Protein AF-A0A368FRZ7-F1 (afdb_monomer_lite)

Foldseek 3Di:
DDDDPPVVVVVVVVVVVVVVVVVVPPDPPPDDDDDDDDDDDDDDDDDPPPDDDDPDPDDPPDPDDLPPQQPDFPCPDPPNDPCPVNNVVLVVLLVVLVVVLVVCLAPQVDDQAPDDDPVRVCVQAPPDDDPDTGTSSVVSVNSSSCSRRDGSQQYPPDDPDPDGHDDPVVVVVVVVCVVLVDDPPDPVSDPDD

Organism: Ancylostoma caninum (NCBI:txid29170)

InterPro domains:
  IPR002129 Pyridoxal phosphate-dependent decarboxylase, major domain [PF00282] (118-184)
  IPR015424 Pyridoxal phosphate-dependent transferase [SSF53383] (83-192)

Secondary structure (DSSP, 8-state):
----TTTGGGTHHHHHHHHHHHHH--------------------PPPGGG-PPPS----------TTSGGG-BGGGSTTTS--HHHHHHHHHHHHHHHHHHHHHHT-TTS-S-----HHHHHHH------SSPPBHHHHHHHHHHHHHHS--TTSTT--SSSS-S--HHHHHHHHHHHHH---TT-TTS-TT-

Structure (mmCIF, N/CA/C/O backbone):
data_AF-A0A368FRZ7-F1
#
_entry.id   AF-A0A368FRZ7-F1
#
loop_
_atom_site.group_PDB
_atom_site.id
_atom_site.type_symbol
_atom_site.label_atom_id
_atom_site.label_alt_id
_atom_site.label_comp_id
_atom_site.label_asym_id
_atom_site.label_entity_id
_atom_site.label_seq_id
_atom_site.pdbx_PDB_ins_code
_atom_site.Cartn_x
_atom_site.Cartn_y
_atom_site.Cartn_z
_atom_site.occupancy
_atom_site.B_iso_or_equiv
_atom_site.auth_seq_id
_atom_site.auth_comp_id
_atom_site.auth_asym_id
_atom_site.auth_atom_id
_atom_site.pdbx_PDB_model_num
ATOM 1 N N . MET A 1 1 ? -16.642 4.003 -53.444 1.00 34.03 1 MET A N 1
ATOM 2 C CA . MET A 1 1 ? -17.260 3.958 -52.101 1.00 34.03 1 MET A CA 1
ATOM 3 C C . MET A 1 1 ? -16.417 4.842 -51.196 1.00 34.03 1 MET A C 1
ATOM 5 O O . MET A 1 1 ? -15.204 4.668 -51.229 1.00 34.03 1 MET A O 1
ATOM 9 N N . PRO A 1 2 ? -17.001 5.860 -50.548 1.00 40.69 2 PRO A N 1
ATOM 10 C CA . PRO A 1 2 ? -16.240 6.964 -49.973 1.00 40.69 2 PRO A CA 1
ATOM 11 C C . PRO A 1 2 ? -15.703 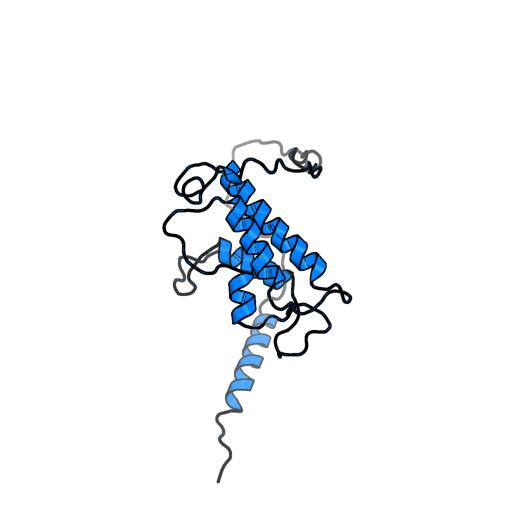6.635 -48.574 1.00 40.69 2 PRO A C 1
ATOM 13 O O . PRO A 1 2 ? -16.324 5.881 -47.825 1.00 40.69 2 PRO A O 1
ATOM 16 N N . LEU A 1 3 ? -14.542 7.216 -48.247 1.00 38.00 3 LEU A N 1
ATOM 17 C CA . LEU A 1 3 ? -14.000 7.280 -46.891 1.00 38.00 3 LEU A CA 1
ATOM 18 C C . LEU A 1 3 ? -14.989 8.016 -45.979 1.00 38.00 3 LEU A C 1
ATOM 20 O O . LEU A 1 3 ? -15.558 9.039 -46.354 1.00 38.00 3 LEU A O 1
ATOM 24 N N . ASN A 1 4 ? -15.162 7.488 -44.773 1.00 35.59 4 ASN A N 1
ATOM 25 C CA . ASN A 1 4 ? -16.045 8.032 -43.756 1.00 35.59 4 ASN A CA 1
ATOM 26 C C . ASN A 1 4 ? -15.478 9.372 -43.242 1.00 35.59 4 ASN A C 1
ATOM 28 O O . ASN A 1 4 ? -14.439 9.399 -42.586 1.00 35.59 4 ASN A O 1
ATOM 32 N N . GLN A 1 5 ? -16.158 10.480 -43.540 1.00 44.12 5 GLN A N 1
ATOM 33 C CA . GLN A 1 5 ? -15.766 11.857 -43.189 1.00 44.12 5 GLN A CA 1
ATOM 34 C C . GLN A 1 5 ? -15.898 12.189 -41.686 1.00 44.12 5 GLN A C 1
ATOM 36 O O . GLN A 1 5 ? -15.678 13.323 -41.282 1.00 44.12 5 GLN A O 1
ATOM 41 N N . ALA A 1 6 ? -16.237 11.217 -40.838 1.00 40.22 6 ALA A N 1
ATOM 42 C CA . ALA A 1 6 ? -16.535 11.445 -39.423 1.00 40.22 6 ALA A CA 1
ATOM 43 C C . ALA A 1 6 ? -15.312 11.403 -38.485 1.00 40.22 6 ALA A C 1
ATOM 45 O O . ALA A 1 6 ? -15.452 11.746 -37.319 1.00 40.22 6 ALA A O 1
ATOM 46 N N . ILE A 1 7 ? -14.126 10.997 -38.960 1.00 39.97 7 ILE A N 1
ATOM 47 C CA . ILE A 1 7 ? -12.934 10.872 -38.094 1.00 39.97 7 ILE A CA 1
ATOM 48 C C . ILE A 1 7 ? -11.991 12.082 -38.213 1.00 39.97 7 ILE A C 1
ATOM 50 O O . ILE A 1 7 ? -11.235 12.344 -37.286 1.00 39.97 7 ILE A O 1
ATOM 54 N N . SER A 1 8 ? -12.069 12.889 -39.282 1.00 35.22 8 SER A N 1
ATOM 55 C CA . SER A 1 8 ? -11.236 14.105 -39.373 1.00 35.22 8 SER A CA 1
ATOM 56 C C . SER A 1 8 ? -11.810 15.285 -38.578 1.00 35.22 8 SER A C 1
ATOM 58 O O . SER A 1 8 ? -11.048 16.108 -38.096 1.00 35.22 8 SER A O 1
ATOM 60 N N . HIS A 1 9 ? -13.127 15.342 -38.356 1.00 33.59 9 HIS A N 1
ATOM 61 C CA . HIS A 1 9 ? -13.763 16.466 -37.653 1.00 33.59 9 HIS A CA 1
ATOM 62 C C . HIS A 1 9 ? -13.641 16.429 -36.124 1.00 33.59 9 HIS A C 1
ATOM 64 O O . HIS A 1 9 ? -14.134 17.336 -35.461 1.00 33.59 9 HIS A O 1
ATOM 70 N N . GLN A 1 10 ? -13.010 15.402 -35.551 1.00 35.50 10 GLN A N 1
ATOM 71 C CA . GLN A 1 10 ? -12.872 15.278 -34.096 1.00 35.50 10 GLN A CA 1
ATOM 72 C C . GLN A 1 10 ? -11.452 15.569 -33.591 1.00 35.50 10 GLN A C 1
ATOM 74 O O . GLN A 1 10 ? -11.274 15.766 -32.393 1.00 35.50 10 GLN A O 1
ATOM 79 N N . CYS A 1 11 ? -10.470 15.668 -34.494 1.00 32.97 11 CYS A N 1
ATOM 80 C CA . CYS A 1 11 ? -9.136 16.175 -34.166 1.00 32.97 11 CYS A CA 1
ATOM 81 C C . CYS A 1 11 ? -9.086 17.710 -34.200 1.00 32.97 11 CYS A C 1
ATOM 83 O O . CYS A 1 11 ? -8.464 18.302 -33.327 1.00 32.97 11 CYS A O 1
ATOM 85 N N . ASP A 1 12 ? -9.827 18.358 -35.104 1.00 34.44 12 ASP A N 1
ATOM 86 C CA . ASP A 1 12 ? -9.766 19.821 -35.257 1.00 34.44 12 ASP A CA 1
ATOM 87 C C . ASP A 1 12 ? -10.430 20.597 -34.096 1.00 34.44 12 ASP A C 1
ATOM 89 O O . ASP A 1 12 ? -10.113 21.759 -33.865 1.00 34.44 12 ASP A O 1
ATOM 93 N N . VAL A 1 13 ? -11.318 19.968 -33.312 1.00 38.78 13 VAL A N 1
ATOM 94 C CA . VAL A 1 13 ? -12.016 20.643 -32.192 1.00 38.78 13 VAL A CA 1
ATOM 95 C C . VAL A 1 13 ? -11.171 20.687 -30.912 1.00 38.78 13 VAL A C 1
ATOM 97 O O . VAL A 1 13 ? -11.430 21.509 -30.035 1.00 38.78 13 VAL A O 1
ATOM 100 N N . LEU A 1 14 ? -10.156 19.827 -30.784 1.00 36.00 14 LEU A N 1
ATOM 101 C CA . LEU A 1 14 ? -9.285 19.824 -29.603 1.00 36.00 14 LEU A CA 1
ATOM 102 C C . LEU A 1 14 ? -8.114 20.808 -29.726 1.00 36.00 14 LEU A C 1
ATOM 104 O O . LEU A 1 14 ? -7.668 21.305 -28.697 1.00 36.00 14 LEU A O 1
ATOM 108 N N . ASP A 1 15 ? -7.700 21.169 -30.943 1.00 36.75 15 ASP A N 1
ATOM 109 C CA . ASP A 1 15 ? -6.655 22.183 -31.151 1.00 36.75 15 ASP A CA 1
ATOM 110 C C . ASP A 1 15 ? -7.215 23.625 -31.108 1.00 36.75 15 ASP A C 1
ATOM 112 O O . ASP A 1 15 ? -6.556 24.530 -30.595 1.00 36.75 15 ASP A O 1
ATOM 116 N N . GLU A 1 16 ? -8.463 23.869 -31.542 1.00 38.75 16 GLU A N 1
ATOM 117 C CA . GLU A 1 16 ? -9.078 25.215 -31.486 1.00 38.75 16 GLU A CA 1
ATOM 118 C C . GLU A 1 16 ? -9.505 25.659 -30.071 1.00 38.75 16 GLU A C 1
ATOM 120 O O . GLU A 1 16 ? -9.662 26.858 -29.804 1.00 38.75 16 GLU A O 1
ATOM 125 N N . LEU A 1 17 ? -9.690 24.714 -29.144 1.00 39.25 17 LEU A N 1
ATOM 126 C CA . LEU A 1 17 ? -10.044 25.022 -27.755 1.00 39.25 17 LEU A CA 1
ATOM 127 C C . LEU A 1 17 ? -8.826 25.351 -26.880 1.00 39.25 17 LEU A C 1
ATOM 129 O O . LEU A 1 17 ? -9.004 26.007 -25.853 1.00 39.25 17 LEU A O 1
ATOM 133 N N . ASP A 1 18 ? -7.610 24.974 -27.288 1.00 42.12 18 ASP A N 1
ATOM 134 C CA . ASP A 1 18 ? -6.390 25.233 -26.507 1.00 42.12 18 ASP A CA 1
ATOM 135 C C . ASP A 1 18 ? -5.725 26.577 -26.883 1.00 42.12 18 ASP A C 1
ATOM 137 O O . ASP A 1 18 ? -5.229 27.300 -26.016 1.00 42.12 18 ASP A O 1
ATOM 141 N N . GLU A 1 19 ? -5.828 27.027 -28.143 1.00 37.88 19 GLU A N 1
ATOM 142 C CA . GLU A 1 19 ? -5.315 28.354 -28.540 1.00 37.88 19 GLU A CA 1
ATOM 143 C C . GLU A 1 19 ? -6.109 29.527 -27.929 1.00 37.88 19 GLU A C 1
ATOM 145 O O . GLU A 1 19 ? -5.535 30.567 -27.587 1.00 37.88 19 GLU A O 1
ATOM 150 N N . ASN A 1 20 ? -7.420 29.369 -27.719 1.00 36.03 20 ASN A N 1
ATOM 151 C CA . ASN A 1 20 ? -8.263 30.429 -27.150 1.00 36.03 20 ASN A CA 1
ATOM 152 C C . ASN A 1 20 ? -8.098 30.592 -25.625 1.00 36.03 20 ASN A C 1
ATOM 154 O O . ASN A 1 20 ? -8.319 31.685 -25.100 1.00 36.03 20 ASN A O 1
ATOM 158 N N . LEU A 1 21 ? -7.664 29.543 -24.914 1.00 39.81 21 LEU A N 1
ATOM 159 C CA . LEU A 1 21 ? -7.364 29.595 -23.474 1.00 39.81 21 LEU A CA 1
ATOM 160 C C . LEU A 1 21 ? -5.977 30.187 -23.182 1.00 39.81 21 LEU A C 1
ATOM 162 O O . LEU A 1 21 ? -5.775 30.803 -22.130 1.00 39.81 21 LEU A O 1
ATOM 166 N N . TRP A 1 22 ? -5.040 30.070 -24.127 1.00 36.72 22 TRP A N 1
ATOM 167 C CA . TRP A 1 22 ? -3.725 30.705 -24.036 1.00 36.72 22 TRP A CA 1
ATOM 168 C C . TRP A 1 22 ? -3.747 32.200 -24.378 1.00 36.72 22 TRP A C 1
ATOM 170 O O . TRP A 1 22 ? -3.010 32.971 -23.761 1.00 36.72 22 TRP A O 1
ATOM 180 N N . GLN A 1 23 ? -4.617 32.650 -25.293 1.00 35.88 23 GLN A N 1
ATOM 181 C CA . GLN A 1 23 ? -4.735 34.080 -25.619 1.00 35.88 23 GLN A CA 1
ATOM 182 C C . GLN A 1 23 ? -5.535 34.891 -24.580 1.00 35.88 23 GLN A C 1
ATOM 184 O O . GLN A 1 23 ? -5.337 36.104 -24.483 1.00 35.88 23 GLN A O 1
ATOM 189 N N . SER A 1 24 ? -6.392 34.262 -23.759 1.00 37.44 24 SER A N 1
ATOM 190 C CA . SER A 1 24 ? -7.199 34.974 -22.749 1.00 37.44 24 SER A CA 1
ATOM 191 C C . SER A 1 24 ? -6.510 35.172 -21.394 1.00 37.44 24 SER A C 1
ATOM 193 O O . SER A 1 24 ? -6.966 35.998 -20.608 1.00 37.44 24 SER A O 1
ATOM 195 N N . ASN A 1 25 ? -5.416 34.459 -21.109 1.00 39.44 25 ASN A N 1
ATOM 196 C CA . ASN A 1 25 ? -4.675 34.560 -19.842 1.00 39.44 25 ASN A CA 1
ATOM 197 C C . ASN A 1 25 ? -3.357 35.329 -19.995 1.00 39.44 25 ASN A C 1
ATOM 199 O O . ASN A 1 25 ? -2.319 34.994 -19.419 1.00 39.44 25 ASN A O 1
ATOM 203 N N . GLY A 1 26 ? -3.421 36.419 -20.757 1.00 34.75 26 GLY A N 1
ATOM 204 C CA . GLY A 1 26 ? -2.419 37.465 -20.7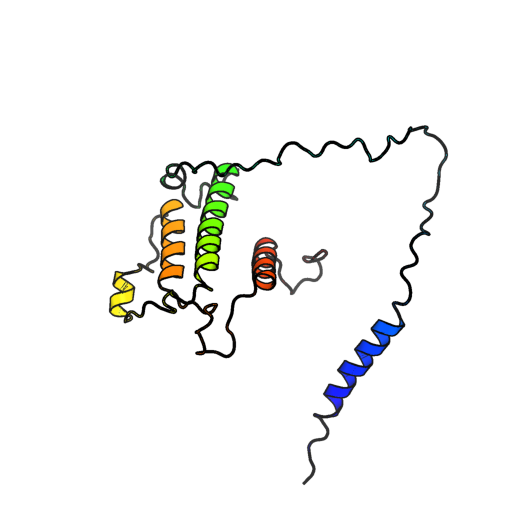00 1.00 34.75 26 GLY A CA 1
ATOM 205 C C . GLY A 1 26 ? -2.425 38.143 -19.328 1.00 34.75 26 GLY A C 1
ATOM 206 O O . GLY A 1 26 ? -3.434 38.703 -18.913 1.00 34.75 26 GLY A O 1
ATOM 207 N N . ARG A 1 27 ? -1.238 38.181 -18.710 1.00 32.19 27 ARG A N 1
ATOM 208 C CA . ARG A 1 27 ? -0.809 39.160 -17.697 1.00 32.19 27 ARG A CA 1
ATOM 209 C C . ARG A 1 27 ? -1.302 38.919 -16.263 1.00 32.19 27 ARG A C 1
ATOM 211 O O . ARG A 1 27 ? -2.349 39.389 -15.833 1.00 32.19 27 ARG A O 1
ATOM 218 N N . TRP A 1 28 ? -0.434 38.294 -15.469 1.00 32.88 28 TRP A N 1
ATOM 219 C CA . TRP A 1 28 ? -0.475 38.368 -14.008 1.00 32.88 28 TRP A CA 1
ATOM 220 C C . TRP A 1 28 ? -0.135 39.797 -13.547 1.00 32.88 28 TRP A C 1
ATOM 222 O O . TRP A 1 28 ? 1.004 40.088 -13.183 1.00 32.88 28 TRP A O 1
ATOM 232 N N . ASP A 1 29 ? -1.113 40.704 -13.580 1.00 31.81 29 ASP A N 1
ATOM 233 C CA . ASP A 1 29 ? -1.025 41.980 -12.868 1.00 31.81 29 ASP A CA 1
ATOM 234 C C . ASP A 1 29 ? -1.198 41.703 -11.365 1.00 31.81 29 ASP A C 1
ATOM 236 O O . ASP A 1 29 ? -2.296 41.565 -10.822 1.00 31.81 29 ASP A O 1
ATOM 240 N N . LEU A 1 30 ? -0.062 41.589 -10.679 1.00 40.12 30 LEU A N 1
ATOM 241 C CA . LEU A 1 30 ? 0.011 41.732 -9.232 1.00 40.12 30 LEU A CA 1
ATOM 242 C C . LEU A 1 30 ? -0.402 43.164 -8.859 1.00 40.12 30 LEU A C 1
ATOM 244 O O . LEU A 1 30 ? 0.132 44.124 -9.410 1.00 40.12 30 LEU A O 1
ATOM 248 N N . CYS A 1 31 ? -1.271 43.266 -7.849 1.00 33.91 31 CYS A N 1
ATOM 249 C CA . CYS A 1 31 ? -1.767 44.474 -7.169 1.00 33.91 31 CYS A CA 1
ATOM 250 C C . CYS A 1 31 ? -3.046 45.108 -7.740 1.00 33.91 31 CYS A C 1
ATOM 252 O O . CYS A 1 31 ? -3.009 45.890 -8.684 1.00 33.91 31 CYS A O 1
ATOM 254 N N . GLY A 1 32 ? -4.168 44.917 -7.031 1.00 36.50 32 GLY A N 1
ATOM 255 C CA . GLY A 1 32 ? -5.333 45.789 -7.207 1.00 36.50 32 GLY A CA 1
ATOM 256 C C . GLY A 1 32 ? -6.657 45.324 -6.602 1.00 36.50 32 GLY A C 1
ATOM 257 O O . GLY A 1 32 ? -7.666 45.382 -7.287 1.00 36.50 32 GLY A O 1
ATOM 258 N N . GLY A 1 33 ? -6.698 44.886 -5.338 1.00 29.34 33 GLY A N 1
ATOM 259 C CA . GLY A 1 33 ? -7.949 44.507 -4.661 1.00 29.34 33 GLY A CA 1
ATOM 260 C C . GLY A 1 33 ? -8.192 45.309 -3.385 1.00 29.34 33 GLY A C 1
ATOM 261 O O . GLY A 1 33 ? -7.808 44.888 -2.300 1.00 29.34 33 GLY A O 1
ATOM 262 N N . ARG A 1 34 ? -8.803 46.487 -3.525 1.00 30.38 34 ARG A N 1
ATOM 263 C CA . A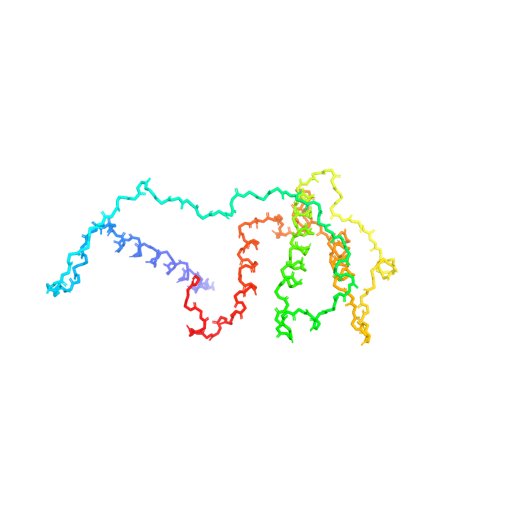RG A 1 34 ? -9.241 47.385 -2.446 1.00 30.38 34 ARG A CA 1
ATOM 264 C C . ARG A 1 34 ? -10.487 46.805 -1.758 1.00 30.38 34 ARG A C 1
ATOM 266 O O . ARG A 1 34 ? -11.543 46.757 -2.377 1.00 30.38 34 ARG A O 1
ATOM 273 N N . LEU A 1 35 ? -10.377 46.414 -0.487 1.00 34.22 35 LEU A N 1
ATOM 274 C CA . LEU A 1 35 ? -11.524 46.171 0.404 1.00 34.22 35 LEU A CA 1
ATOM 275 C C . LEU A 1 35 ? -11.892 47.471 1.156 1.00 34.22 35 LEU A C 1
ATOM 277 O O . LEU A 1 35 ? -11.003 48.296 1.391 1.00 34.22 35 LEU A O 1
ATOM 281 N N . PRO A 1 36 ? -13.177 47.700 1.496 1.00 32.94 36 PRO A N 1
ATOM 282 C CA . PRO A 1 36 ? -13.645 48.963 2.064 1.00 32.94 36 PRO A CA 1
ATOM 283 C C . PRO A 1 36 ? -13.103 49.168 3.485 1.00 32.94 36 PRO A C 1
ATOM 285 O O . PRO A 1 36 ? -13.188 48.285 4.335 1.00 32.94 36 PRO A O 1
ATOM 288 N N . TYR A 1 37 ? -12.526 50.345 3.719 1.00 29.38 37 TYR A N 1
ATOM 289 C CA . TYR A 1 37 ? -11.873 50.737 4.963 1.00 29.38 37 TYR A CA 1
ATOM 290 C C . TYR A 1 37 ? -12.861 51.528 5.830 1.00 29.38 37 TYR A C 1
ATOM 292 O O . TYR A 1 37 ? -13.247 52.635 5.459 1.00 29.38 37 TYR A O 1
ATOM 300 N N . ASN A 1 38 ? -13.265 50.956 6.967 1.00 32.06 38 ASN A N 1
ATOM 301 C CA . ASN A 1 38 ? -13.790 51.717 8.099 1.00 32.06 38 ASN A CA 1
ATOM 302 C C . ASN A 1 38 ? -12.613 52.027 9.030 1.00 32.06 38 ASN A C 1
ATOM 304 O O . ASN A 1 38 ? -11.913 51.125 9.488 1.00 32.06 38 ASN A O 1
ATOM 308 N N . ASP A 1 39 ? -12.407 53.317 9.271 1.00 36.81 39 ASP A N 1
ATOM 309 C CA . ASP A 1 39 ? -11.402 53.888 10.162 1.00 36.81 39 ASP A CA 1
ATOM 310 C C . ASP A 1 39 ? -11.690 53.521 11.625 1.00 36.81 39 ASP A C 1
ATOM 312 O O . ASP A 1 39 ? -12.738 53.892 12.155 1.00 36.81 39 ASP A O 1
ATOM 316 N N . SER A 1 40 ? -10.767 52.806 12.278 1.00 35.28 40 SER A N 1
ATOM 317 C CA . SER A 1 40 ? -10.304 53.023 13.667 1.00 35.28 40 SER A CA 1
ATOM 318 C C . SER A 1 40 ? -9.574 51.781 14.201 1.00 35.28 40 SER A C 1
ATOM 320 O O . SER A 1 40 ? -10.181 50.752 14.470 1.00 35.28 40 SER A O 1
ATOM 322 N N . GLY A 1 41 ? -8.255 51.877 14.394 1.00 29.08 41 GLY A N 1
ATOM 323 C CA . GLY A 1 41 ? -7.493 50.839 15.098 1.00 29.08 41 GLY A CA 1
ATOM 324 C C . GLY A 1 41 ? -6.014 50.800 14.728 1.00 29.08 41 GLY A C 1
ATOM 325 O O . GLY A 1 41 ? -5.627 50.258 13.700 1.00 29.08 41 GLY A O 1
ATOM 326 N N . CYS A 1 42 ? -5.175 51.386 15.575 1.00 33.41 42 CYS A N 1
ATOM 327 C CA . CYS A 1 42 ? -3.721 51.315 15.491 1.00 33.41 42 CYS A CA 1
ATOM 328 C C . CYS A 1 42 ? -3.240 49.898 15.857 1.00 33.41 42 CYS A C 1
ATOM 330 O O . CYS A 1 42 ? -3.340 49.519 17.018 1.00 33.41 42 CYS A O 1
ATOM 332 N N . GLU A 1 43 ? -2.666 49.146 14.912 1.00 34.84 43 GLU A N 1
ATOM 333 C CA . GLU A 1 43 ? -1.856 47.958 15.219 1.00 34.84 43 GLU A CA 1
ATOM 334 C C . GLU A 1 43 ? -0.535 47.990 14.442 1.00 34.84 43 GLU A C 1
ATOM 336 O O . GLU A 1 43 ? -0.468 47.932 13.211 1.00 34.84 43 GLU A O 1
ATOM 341 N N . GLN A 1 44 ? 0.548 48.128 15.202 1.00 36.03 44 GLN A N 1
ATOM 342 C CA . GLN A 1 44 ? 1.922 48.165 14.723 1.00 36.03 44 GLN A CA 1
ATOM 343 C C . GLN A 1 44 ? 2.309 46.791 14.154 1.00 36.03 44 GLN A C 1
ATOM 345 O O . GLN A 1 44 ? 2.437 45.808 14.883 1.00 36.03 44 GLN A O 1
ATOM 350 N N . LYS A 1 45 ? 2.524 46.711 12.837 1.00 38.50 45 LYS A N 1
ATOM 351 C CA . LYS A 1 45 ? 2.970 45.484 12.160 1.00 38.50 45 LYS A CA 1
ATOM 352 C C . LYS A 1 45 ? 4.448 45.221 12.466 1.00 38.50 45 LYS A C 1
ATOM 354 O O . LYS A 1 45 ? 5.317 46.006 12.095 1.00 38.50 45 LYS A O 1
ATOM 359 N N . THR A 1 46 ? 4.744 44.106 13.127 1.00 39.12 46 THR A N 1
ATOM 360 C CA . THR A 1 46 ? 6.117 43.636 13.368 1.00 39.12 46 THR A CA 1
ATOM 361 C C . THR A 1 46 ? 6.738 43.069 12.074 1.00 39.12 46 THR A C 1
ATOM 363 O O . THR A 1 46 ? 6.030 42.407 11.312 1.00 39.12 46 THR A O 1
ATOM 366 N N . PRO A 1 47 ? 8.043 43.275 11.791 1.00 37.00 47 PRO A N 1
ATOM 367 C CA . PRO A 1 47 ? 8.666 42.808 10.547 1.00 37.00 47 PRO A CA 1
ATOM 368 C C . PRO A 1 47 ? 8.756 41.275 10.440 1.00 37.00 47 PRO A C 1
ATOM 370 O O . PRO A 1 47 ? 9.069 40.585 11.412 1.00 37.00 47 PRO A O 1
ATOM 373 N N . LEU A 1 48 ? 8.572 40.750 9.221 1.00 50.28 48 LEU A N 1
ATOM 374 C CA . LEU A 1 48 ? 8.618 39.322 8.847 1.00 50.28 48 LEU A CA 1
ATOM 375 C C . LEU A 1 48 ? 9.957 38.604 9.124 1.00 50.28 48 LEU A C 1
ATOM 377 O O . LEU A 1 48 ? 10.026 37.386 9.002 1.00 50.28 48 LEU A O 1
ATOM 381 N N . SER A 1 49 ? 11.005 39.313 9.549 1.00 43.47 49 SER A N 1
ATOM 382 C CA . SER A 1 49 ? 12.330 38.745 9.836 1.00 43.47 49 SER A CA 1
ATOM 383 C C . SER A 1 49 ? 12.466 38.083 11.216 1.00 43.47 49 SER A C 1
ATOM 385 O O . SER A 1 49 ? 13.531 37.560 11.536 1.00 43.47 49 SER A O 1
ATOM 387 N N . ARG A 1 50 ? 11.418 38.099 12.057 1.00 46.22 50 ARG A N 1
ATOM 388 C CA . ARG A 1 50 ? 11.455 37.570 13.440 1.00 46.22 50 ARG A CA 1
ATOM 389 C C . ARG A 1 50 ? 10.481 36.425 13.739 1.00 46.22 50 ARG A C 1
ATOM 391 O O . ARG A 1 50 ? 10.273 36.104 14.909 1.00 46.22 50 ARG A O 1
ATOM 398 N N . ARG A 1 51 ? 9.897 35.769 12.733 1.00 40.84 51 ARG A N 1
ATOM 399 C CA . ARG A 1 51 ? 9.132 34.535 12.982 1.00 40.84 51 ARG A CA 1
ATOM 400 C C . ARG A 1 51 ? 10.110 33.371 13.154 1.00 40.84 51 ARG A C 1
ATOM 402 O O . ARG A 1 51 ? 10.722 32.937 12.185 1.00 40.84 51 ARG A O 1
ATOM 409 N N . ARG A 1 52 ? 10.285 32.881 14.388 1.00 42.53 52 ARG A N 1
ATOM 410 C CA . ARG A 1 52 ? 10.947 31.585 14.605 1.00 42.53 52 ARG A CA 1
ATOM 411 C C . ARG A 1 52 ? 10.069 30.492 13.986 1.00 42.53 52 ARG A C 1
ATOM 413 O O . ARG A 1 52 ? 8.855 30.541 14.197 1.00 42.53 52 ARG A O 1
ATOM 420 N N . PRO A 1 53 ? 10.639 29.524 13.253 1.00 45.94 53 PRO A N 1
ATOM 421 C CA . PRO A 1 53 ? 9.884 28.349 12.849 1.00 45.94 53 PRO A CA 1
ATOM 422 C C . PRO A 1 53 ? 9.435 27.557 14.095 1.00 45.94 53 PRO A C 1
ATOM 424 O O . PRO A 1 53 ? 10.131 27.585 15.117 1.00 45.94 53 PRO A O 1
ATOM 427 N N . PRO A 1 54 ? 8.271 26.885 14.042 1.00 42.94 54 PRO A N 1
ATOM 428 C CA . PRO A 1 54 ? 7.792 26.041 15.132 1.00 42.94 54 PRO A CA 1
ATOM 429 C C . PRO A 1 54 ? 8.798 24.910 15.422 1.00 42.94 54 PRO A C 1
ATOM 431 O O . PRO A 1 54 ? 9.427 24.397 14.493 1.00 42.94 54 PRO A O 1
ATOM 434 N N . PRO A 1 55 ? 8.976 24.511 16.694 1.00 44.22 55 PRO A N 1
ATOM 435 C CA . PRO A 1 55 ? 9.949 23.498 17.073 1.00 44.22 55 PRO A CA 1
ATOM 436 C C . PRO A 1 55 ? 9.408 22.103 16.737 1.00 44.22 55 PRO A C 1
ATOM 438 O O . PRO A 1 55 ? 8.877 21.414 17.597 1.00 44.22 55 PRO A O 1
ATOM 441 N N . TYR A 1 56 ? 9.515 21.689 15.476 1.00 46.47 56 TYR A N 1
ATOM 442 C CA . TYR A 1 56 ? 9.382 20.277 15.095 1.00 46.47 56 TYR A CA 1
ATOM 443 C C . TYR A 1 56 ? 10.299 19.908 13.916 1.00 46.47 56 TYR A C 1
ATOM 445 O O . TYR A 1 56 ? 9.989 19.064 13.091 1.00 46.47 56 TYR A O 1
ATOM 453 N N . ALA A 1 57 ? 11.473 20.528 13.811 1.00 46.84 57 ALA A N 1
ATOM 454 C CA . ALA A 1 57 ? 12.463 20.160 12.800 1.00 46.84 57 ALA A CA 1
ATOM 455 C C . ALA A 1 57 ? 13.669 19.476 13.453 1.00 46.84 57 ALA A C 1
ATOM 457 O O . ALA A 1 57 ? 14.732 20.075 13.571 1.00 46.84 57 ALA A O 1
ATOM 458 N N . SER A 1 58 ? 13.492 18.225 13.886 1.00 39.34 58 SER A N 1
ATOM 459 C CA . SER A 1 58 ? 14.598 17.276 14.092 1.00 39.34 58 SER A CA 1
ATOM 460 C C . SER A 1 58 ? 14.053 15.856 14.269 1.00 39.34 58 SER A C 1
ATOM 462 O O . SER A 1 58 ? 13.906 15.366 15.386 1.00 39.34 58 SER A O 1
ATOM 464 N N . GLY A 1 59 ? 13.730 15.185 13.164 1.00 32.34 59 GLY A N 1
ATOM 465 C CA . GLY A 1 59 ? 13.494 13.744 13.178 1.00 32.34 59 GLY A CA 1
ATOM 466 C C . GLY A 1 59 ? 14.834 13.021 13.139 1.00 32.34 59 GLY A C 1
ATOM 467 O O . GLY A 1 59 ? 15.331 12.698 12.064 1.00 32.34 59 GLY A O 1
ATOM 468 N N . HIS A 1 60 ? 15.438 12.790 14.303 1.00 33.94 60 HIS A N 1
ATOM 469 C CA . HIS A 1 60 ? 16.349 11.662 14.430 1.00 33.94 60 HIS A CA 1
ATOM 470 C C . HIS A 1 60 ? 15.493 10.400 14.283 1.00 33.94 60 HIS A C 1
ATOM 472 O O . HIS A 1 60 ? 14.496 10.251 14.984 1.00 33.94 60 HIS A O 1
ATOM 478 N N . ALA A 1 61 ? 15.837 9.531 13.331 1.00 41.06 61 ALA A N 1
ATOM 479 C CA . ALA A 1 61 ? 15.216 8.221 13.186 1.00 41.06 61 ALA A CA 1
ATOM 480 C C . ALA A 1 61 ? 15.590 7.363 14.405 1.00 41.06 61 ALA A C 1
ATOM 482 O O . ALA A 1 61 ? 16.594 6.649 14.404 1.00 41.06 61 ALA A O 1
ATOM 483 N N . GLU A 1 62 ? 14.828 7.501 15.486 1.00 36.62 62 GLU A N 1
ATOM 484 C CA . GLU A 1 62 ? 14.893 6.591 16.619 1.00 36.62 62 GLU A CA 1
ATOM 485 C C . GLU A 1 62 ? 14.323 5.243 16.173 1.00 36.62 62 GLU A C 1
ATOM 487 O O . GLU A 1 62 ? 13.232 5.166 15.609 1.00 36.62 62 GLU A O 1
ATOM 492 N N . ARG A 1 63 ? 15.100 4.174 16.380 1.00 43.66 63 ARG A N 1
ATOM 493 C CA . ARG A 1 63 ? 14.672 2.797 16.117 1.00 43.66 63 ARG A CA 1
ATOM 494 C C . ARG A 1 63 ? 13.411 2.517 16.936 1.00 43.66 63 ARG A C 1
ATOM 496 O O . ARG A 1 63 ? 13.455 2.508 18.163 1.00 43.66 63 ARG A O 1
ATOM 503 N N . MET A 1 64 ? 12.301 2.357 16.224 1.00 47.03 64 MET A N 1
ATOM 504 C CA . MET A 1 64 ? 10.946 2.273 16.756 1.00 47.03 64 MET A CA 1
ATOM 505 C C . MET A 1 64 ? 10.737 0.961 17.520 1.00 47.03 64 MET A C 1
ATOM 507 O O . MET A 1 64 ? 11.130 -0.103 17.051 1.00 47.03 64 MET A O 1
ATOM 511 N N . ALA A 1 65 ? 10.110 1.032 18.697 1.00 50.75 65 ALA A N 1
ATOM 512 C CA . ALA A 1 65 ? 9.786 -0.143 19.500 1.00 50.75 65 ALA A CA 1
ATOM 513 C C . ALA A 1 65 ? 8.783 -1.042 18.756 1.00 50.75 65 ALA A C 1
ATOM 515 O O . ALA A 1 65 ? 7.644 -0.645 18.491 1.00 50.75 65 ALA A O 1
ATOM 516 N N . GLU A 1 66 ? 9.226 -2.253 18.434 1.00 54.03 66 GLU A N 1
ATOM 517 C CA . GLU A 1 66 ? 8.542 -3.254 17.605 1.00 54.03 66 GLU A CA 1
ATOM 518 C C . GLU A 1 66 ? 7.303 -3.878 18.294 1.00 54.03 66 GLU A C 1
ATOM 520 O O . GLU A 1 66 ? 6.488 -4.521 17.643 1.00 54.03 66 GLU A O 1
ATOM 525 N N . ASP A 1 67 ? 7.106 -3.611 19.593 1.00 60.88 67 ASP A N 1
ATOM 526 C CA . ASP A 1 67 ? 6.216 -4.370 20.491 1.00 60.88 67 ASP A CA 1
ATOM 527 C C . ASP A 1 67 ? 4.796 -3.804 20.728 1.00 60.88 67 ASP A C 1
ATOM 529 O O . ASP A 1 67 ? 4.015 -4.429 21.451 1.00 60.88 67 ASP A O 1
ATOM 533 N N . ASP A 1 68 ? 4.418 -2.645 20.167 1.00 79.06 68 ASP A N 1
ATOM 534 C CA . ASP A 1 68 ? 3.053 -2.108 20.406 1.00 79.06 68 ASP A CA 1
ATOM 535 C C . ASP A 1 68 ? 2.017 -2.542 19.363 1.00 79.06 68 ASP A C 1
ATOM 537 O O . ASP A 1 68 ? 0.832 -2.583 19.679 1.00 79.06 68 ASP A O 1
ATOM 541 N N . LEU A 1 69 ? 2.422 -2.854 18.125 1.00 89.62 69 LEU A N 1
ATOM 542 C CA . LEU A 1 69 ? 1.467 -3.197 17.058 1.00 89.62 69 LEU A CA 1
ATOM 543 C C . LEU A 1 69 ? 0.932 -4.631 17.180 1.00 89.62 69 LEU A C 1
ATOM 545 O O . LEU A 1 69 ? -0.179 -4.890 16.732 1.00 89.62 69 LEU A O 1
ATOM 549 N N . SER A 1 70 ? 1.675 -5.534 17.829 1.00 90.06 70 SER A N 1
ATOM 550 C CA . SER A 1 70 ? 1.252 -6.918 18.110 1.00 90.06 70 SER A CA 1
ATOM 551 C C . SER A 1 70 ? 0.060 -7.017 19.060 1.00 90.06 70 SER A C 1
ATOM 553 O O . SER A 1 70 ? -0.596 -8.051 19.130 1.00 90.06 70 SER A O 1
ATOM 555 N N . LYS A 1 71 ? -0.206 -5.957 19.827 1.00 90.12 71 LYS A N 1
ATOM 556 C CA . LYS A 1 71 ? -1.320 -5.896 20.782 1.00 90.12 71 LYS A CA 1
ATOM 557 C C . LYS A 1 71 ? -2.553 -5.231 20.196 1.00 90.12 71 LYS A C 1
ATOM 559 O O . LYS A 1 71 ? -3.602 -5.312 20.821 1.00 90.12 71 LYS A O 1
ATOM 564 N N . LEU A 1 72 ? -2.402 -4.551 19.058 1.00 93.06 72 LEU A N 1
ATOM 565 C CA . LEU A 1 72 ? -3.466 -3.778 18.446 1.00 93.06 72 LEU A CA 1
ATOM 566 C C . LEU A 1 72 ? -4.173 -4.590 17.369 1.00 93.06 72 LEU A C 1
ATOM 568 O O . LEU A 1 72 ? -3.521 -5.240 16.554 1.00 93.06 72 LEU A O 1
ATOM 572 N N . ILE A 1 73 ? -5.496 -4.478 17.316 1.00 94.38 73 ILE A N 1
ATOM 573 C CA . ILE A 1 73 ? -6.316 -4.965 16.195 1.00 94.38 73 ILE A CA 1
ATOM 574 C C . ILE A 1 73 ? -6.970 -3.801 15.440 1.00 94.38 73 ILE A C 1
ATOM 576 O O . ILE A 1 73 ? -7.059 -2.682 15.942 1.00 94.38 73 ILE A O 1
ATOM 580 N N . ALA A 1 74 ? -7.516 -4.057 14.247 1.00 92.62 74 ALA A N 1
ATOM 581 C CA . ALA A 1 74 ? -8.156 -3.024 13.416 1.00 92.62 74 ALA A CA 1
ATOM 582 C C . ALA A 1 74 ? -9.312 -2.263 14.106 1.00 92.62 74 ALA A C 1
ATOM 584 O O . ALA A 1 74 ? -9.628 -1.139 13.731 1.00 92.62 74 ALA A O 1
ATOM 585 N N . LYS A 1 75 ? -9.949 -2.850 15.128 1.00 93.50 75 LYS A N 1
ATOM 586 C CA . LYS A 1 75 ? -10.998 -2.182 15.920 1.00 93.50 75 LYS A CA 1
ATOM 587 C C . LYS A 1 75 ? -10.453 -1.192 16.959 1.00 93.50 75 LYS A C 1
ATOM 589 O O . LYS A 1 75 ? -11.237 -0.446 17.528 1.00 93.50 75 LYS A O 1
ATOM 594 N N . GLU A 1 76 ? -9.148 -1.185 17.214 1.00 92.88 76 GLU A N 1
ATOM 595 C CA . GLU A 1 76 ? -8.482 -0.356 18.233 1.00 92.88 76 GLU A CA 1
ATOM 596 C C . GLU A 1 76 ? -7.740 0.848 17.634 1.00 92.88 76 GLU A C 1
ATOM 598 O O . GLU A 1 76 ? -6.951 1.511 18.309 1.00 92.88 76 GLU A O 1
ATOM 603 N N . ILE A 1 77 ? -8.002 1.133 16.358 1.00 93.75 77 ILE A N 1
ATOM 604 C CA . ILE A 1 77 ? -7.581 2.341 15.647 1.00 93.75 77 ILE A CA 1
ATOM 605 C C . ILE A 1 77 ? -8.816 3.154 15.239 1.00 93.75 77 ILE A C 1
ATOM 607 O O . ILE A 1 77 ? -9.963 2.758 15.491 1.00 93.75 77 ILE A O 1
ATOM 611 N N . LEU A 1 78 ? -8.597 4.319 14.632 1.00 92.06 78 LEU A N 1
ATOM 612 C CA . LEU A 1 78 ? -9.687 5.124 14.085 1.00 92.06 78 LEU A CA 1
ATOM 613 C C . LEU A 1 78 ? -10.498 4.327 13.042 1.00 92.06 78 LEU A C 1
ATOM 615 O O . LEU A 1 78 ? -9.926 3.519 12.309 1.00 92.06 78 LEU A O 1
ATOM 619 N N . PRO A 1 79 ? -11.819 4.560 12.922 1.00 93.50 79 PRO A N 1
ATOM 620 C CA . PRO A 1 79 ? -12.628 5.541 13.655 1.00 93.50 79 PRO A CA 1
ATOM 621 C C . PRO A 1 79 ? -13.271 4.992 14.941 1.00 93.50 79 PRO A C 1
ATOM 623 O O . PRO A 1 79 ? -14.009 5.714 15.602 1.00 93.50 79 PRO A O 1
ATOM 626 N N . GLN A 1 80 ? -13.032 3.724 15.293 1.00 91.06 80 GLN A N 1
ATOM 627 C CA . GLN A 1 80 ? -13.776 3.064 16.377 1.00 91.06 80 GLN A CA 1
ATOM 628 C C . GLN A 1 80 ? -13.263 3.426 17.769 1.00 91.06 80 GLN A C 1
ATOM 630 O O . GLN A 1 80 ? -13.966 3.249 18.763 1.00 91.06 80 GLN A O 1
ATOM 635 N N . THR A 1 81 ? -12.044 3.953 17.831 1.00 91.75 81 THR A N 1
ATOM 636 C CA . THR A 1 81 ? -11.419 4.505 19.031 1.00 91.75 81 THR A CA 1
ATOM 637 C C . THR A 1 81 ? -10.705 5.805 18.678 1.00 91.75 81 THR A C 1
ATOM 639 O O . THR A 1 81 ? -10.249 5.964 17.548 1.00 91.75 81 THR A O 1
ATOM 642 N N . ASP A 1 82 ? -10.507 6.697 19.651 1.00 91.75 82 ASP A N 1
ATOM 643 C CA . ASP A 1 82 ? -9.721 7.933 19.481 1.00 91.75 82 ASP A CA 1
ATOM 644 C C . ASP A 1 82 ? -8.194 7.691 19.541 1.00 91.75 82 ASP A C 1
ATOM 646 O O . ASP A 1 82 ? -7.406 8.591 19.845 1.00 91.75 82 ASP A O 1
ATOM 650 N N . ASN A 1 83 ? -7.744 6.457 19.278 1.00 92.19 83 ASN A N 1
ATOM 651 C CA . ASN A 1 83 ? -6.343 6.049 19.360 1.00 92.19 83 ASN A CA 1
ATOM 652 C C . ASN A 1 83 ? -5.532 6.543 18.148 1.00 92.19 83 ASN A C 1
ATOM 65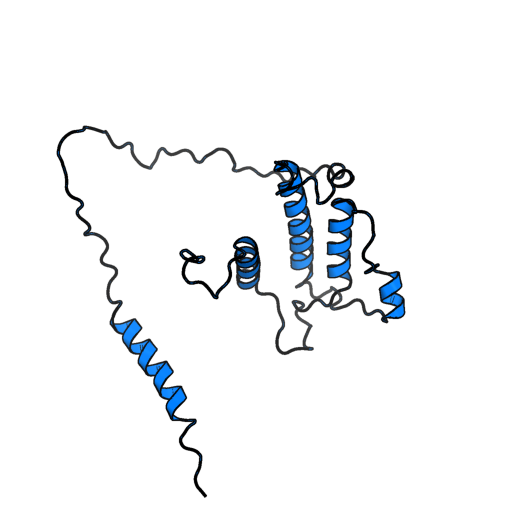4 O O . ASN A 1 83 ? -5.118 5.769 17.275 1.00 92.19 83 ASN A O 1
ATOM 658 N N . TRP A 1 84 ? -5.285 7.853 18.097 1.00 93.56 84 TRP A N 1
ATOM 659 C CA . TRP A 1 84 ? -4.413 8.451 17.087 1.00 93.56 84 TRP A CA 1
ATOM 660 C C . TRP A 1 84 ? -2.986 7.879 17.113 1.00 93.56 84 TRP A C 1
ATOM 662 O O . TRP A 1 84 ? -2.510 7.508 16.042 1.00 93.56 84 TRP A O 1
ATOM 672 N N . PRO A 1 85 ? -2.304 7.719 18.270 1.00 93.56 85 PRO A N 1
ATOM 673 C CA . PRO A 1 85 ? -0.935 7.201 18.285 1.00 93.56 85 PRO A CA 1
ATOM 674 C C . PRO A 1 85 ? -0.810 5.804 17.664 1.00 93.56 85 PRO A C 1
ATOM 676 O O . PRO A 1 85 ? 0.119 5.560 16.896 1.00 93.56 85 PRO A O 1
ATOM 679 N N . GLY A 1 86 ? -1.759 4.901 17.941 1.00 93.00 86 GLY A N 1
ATOM 680 C CA . GLY A 1 86 ? -1.799 3.574 17.320 1.00 93.00 86 GLY A CA 1
ATOM 681 C C . GLY A 1 86 ? -2.082 3.635 15.819 1.00 93.00 86 GLY A C 1
ATOM 682 O O . GLY A 1 86 ? -1.407 2.965 15.038 1.00 93.00 86 GLY A O 1
ATOM 683 N N . THR A 1 87 ? -3.021 4.493 15.409 1.00 94.44 87 THR A N 1
ATOM 684 C CA . THR A 1 87 ? -3.365 4.704 13.992 1.00 94.44 87 THR A CA 1
ATOM 685 C C . THR A 1 87 ? -2.174 5.256 13.203 1.00 94.44 87 THR A C 1
ATOM 687 O O . THR A 1 87 ? -1.810 4.714 12.161 1.00 94.44 87 THR A O 1
ATOM 690 N N . GLU A 1 88 ? -1.527 6.306 13.714 1.00 95.12 88 GLU A N 1
ATOM 691 C CA . GLU A 1 88 ? -0.347 6.912 13.100 1.00 95.12 88 GLU A CA 1
ATOM 692 C C . GLU A 1 88 ? 0.803 5.906 13.011 1.00 95.12 88 GLU A C 1
ATOM 694 O O . GLU A 1 88 ? 1.441 5.799 11.963 1.00 95.12 88 GLU A O 1
ATOM 699 N N . LYS A 1 89 ? 1.051 5.138 14.081 1.00 93.75 89 LYS A N 1
ATOM 700 C CA . LYS A 1 89 ? 2.098 4.111 14.095 1.00 93.75 89 LYS A CA 1
ATOM 701 C C . LYS A 1 89 ? 1.853 3.053 13.020 1.00 93.75 89 LYS A C 1
ATOM 703 O O . LYS A 1 89 ? 2.762 2.769 12.247 1.00 93.75 89 LYS A O 1
ATOM 708 N N . PHE A 1 90 ? 0.632 2.527 12.932 1.00 95.50 90 PHE A N 1
ATOM 709 C CA . PHE A 1 90 ? 0.257 1.547 11.913 1.00 95.50 90 PHE A CA 1
ATOM 710 C C . PHE A 1 90 ? 0.479 2.083 10.490 1.00 95.50 90 PHE A C 1
ATOM 712 O O . PHE A 1 90 ? 1.181 1.455 9.697 1.00 95.50 90 PHE A O 1
ATOM 719 N N . LEU A 1 91 ? -0.045 3.275 10.180 1.00 96.62 91 LEU A N 1
ATOM 720 C CA . LEU A 1 91 ? 0.101 3.881 8.853 1.00 96.62 91 LEU A CA 1
ATOM 721 C C . LEU A 1 91 ? 1.568 4.153 8.500 1.00 96.62 91 LEU A C 1
ATOM 723 O O . LEU A 1 91 ? 1.986 3.898 7.372 1.00 96.62 91 LEU A O 1
ATOM 727 N N . ARG A 1 92 ? 2.376 4.621 9.460 1.00 96.25 92 ARG A N 1
ATOM 728 C CA . ARG A 1 92 ? 3.819 4.819 9.257 1.00 96.25 92 ARG A CA 1
ATOM 729 C C . ARG A 1 92 ? 4.539 3.513 8.943 1.00 96.25 92 ARG A C 1
ATOM 731 O O . ARG A 1 92 ? 5.363 3.513 8.035 1.00 96.25 92 ARG A O 1
ATOM 738 N N . SER A 1 93 ? 4.215 2.420 9.633 1.00 96.44 93 SER A N 1
ATOM 739 C CA . SER A 1 93 ? 4.801 1.105 9.352 1.00 96.44 93 SER A CA 1
ATOM 740 C C . SER A 1 93 ? 4.443 0.601 7.952 1.00 96.44 93 SER A C 1
ATOM 742 O O . SER A 1 93 ? 5.312 0.094 7.249 1.00 96.44 93 SER A O 1
ATOM 744 N N . VAL A 1 94 ? 3.203 0.807 7.495 1.00 96.69 94 VAL A N 1
ATOM 745 C CA . VAL A 1 94 ? 2.817 0.488 6.107 1.00 96.69 94 VAL A CA 1
ATOM 746 C C . VAL A 1 94 ? 3.611 1.338 5.110 1.00 96.69 94 VAL A C 1
ATOM 748 O O . VAL A 1 94 ? 4.176 0.805 4.158 1.00 96.69 94 VAL A O 1
ATOM 751 N N . VAL A 1 95 ? 3.716 2.650 5.338 1.00 96.94 95 VAL A N 1
ATOM 752 C CA . VAL A 1 95 ? 4.506 3.546 4.476 1.00 96.94 95 VAL A CA 1
ATOM 753 C C . VAL A 1 95 ? 5.984 3.152 4.459 1.00 96.94 95 VAL A C 1
ATOM 755 O O . VAL A 1 95 ? 6.613 3.213 3.409 1.00 96.94 95 VAL A O 1
ATOM 758 N N . GLU A 1 96 ? 6.550 2.709 5.580 1.00 96.75 96 GLU A N 1
ATOM 759 C CA . GLU A 1 96 ? 7.933 2.230 5.641 1.00 96.75 96 GLU A CA 1
ATOM 760 C C . GLU A 1 96 ? 8.155 0.994 4.759 1.00 96.75 96 GLU A C 1
ATOM 762 O O . GLU A 1 96 ? 9.126 0.956 3.999 1.00 96.75 96 GLU A O 1
ATOM 767 N N . VAL A 1 97 ? 7.225 0.032 4.779 1.00 97.06 97 VAL A N 1
ATOM 768 C CA . VAL A 1 97 ? 7.238 -1.120 3.862 1.00 97.06 97 VAL A CA 1
ATOM 769 C C . VAL A 1 97 ? 7.220 -0.652 2.401 1.00 97.06 97 VAL A C 1
ATOM 771 O O . VAL A 1 97 ? 8.043 -1.103 1.601 1.00 97.06 97 VAL A O 1
ATOM 774 N N . LEU A 1 98 ? 6.352 0.306 2.055 1.00 96.56 98 LEU A N 1
ATOM 775 C CA . LEU A 1 98 ? 6.280 0.867 0.699 1.00 96.56 98 LEU A CA 1
ATOM 776 C C . LEU A 1 98 ? 7.584 1.574 0.298 1.00 96.56 98 LEU A C 1
ATOM 778 O O . LEU A 1 98 ? 8.096 1.357 -0.798 1.00 96.56 98 LEU A O 1
ATOM 782 N N . LEU A 1 99 ? 8.165 2.388 1.182 1.00 96.19 99 LEU A N 1
ATOM 783 C CA . LEU A 1 99 ? 9.427 3.089 0.925 1.00 96.19 99 LEU A CA 1
ATOM 784 C C . LEU A 1 99 ? 10.597 2.118 0.729 1.00 96.19 99 LEU A C 1
ATOM 786 O O . LEU A 1 99 ? 11.452 2.353 -0.130 1.00 96.19 99 LEU A O 1
ATOM 790 N N . ASN A 1 100 ? 10.634 1.025 1.493 1.00 95.56 100 ASN A N 1
ATOM 791 C CA . ASN A 1 100 ? 11.625 -0.033 1.313 1.00 95.56 100 ASN A CA 1
ATOM 792 C C . ASN A 1 100 ? 11.444 -0.737 -0.040 1.00 95.56 100 ASN A C 1
ATOM 794 O O . ASN A 1 100 ? 12.424 -0.899 -0.768 1.00 95.56 100 ASN A O 1
ATOM 798 N N . TYR A 1 101 ? 10.206 -1.047 -0.433 1.00 95.12 101 TYR A N 1
ATOM 799 C CA . TYR A 1 101 ? 9.910 -1.610 -1.752 1.00 95.12 101 TYR A CA 1
ATOM 800 C C . TYR A 1 101 ? 10.368 -0.684 -2.892 1.00 95.12 101 TYR A C 1
ATOM 802 O O . TYR A 1 101 ? 11.102 -1.121 -3.781 1.00 95.12 101 TYR A O 1
ATOM 810 N N . ILE A 1 102 ? 10.028 0.610 -2.829 1.00 94.25 102 ILE A N 1
ATOM 811 C CA . ILE A 1 102 ? 10.417 1.626 -3.826 1.00 94.25 102 ILE A CA 1
ATOM 812 C C . ILE A 1 102 ? 11.941 1.721 -3.960 1.00 94.25 102 ILE A C 1
ATOM 814 O O . ILE A 1 102 ? 12.463 1.807 -5.074 1.00 94.25 102 ILE A O 1
ATOM 818 N N . ARG A 1 103 ? 12.670 1.688 -2.834 1.00 92.62 103 ARG A N 1
ATOM 819 C CA . ARG A 1 103 ? 14.141 1.725 -2.822 1.00 92.62 103 ARG A CA 1
ATOM 820 C C . ARG A 1 103 ? 14.740 0.558 -3.607 1.00 92.62 103 ARG A C 1
ATOM 822 O O . ARG A 1 103 ? 15.766 0.723 -4.262 1.00 92.62 103 ARG A O 1
ATOM 829 N N . GLU A 1 104 ? 14.110 -0.607 -3.535 1.00 92.62 104 GLU A N 1
ATOM 830 C CA . GLU A 1 104 ? 14.562 -1.827 -4.198 1.00 92.62 104 GLU A CA 1
ATOM 831 C C . GLU A 1 104 ? 14.082 -1.963 -5.647 1.00 92.62 104 GLU A C 1
ATOM 833 O O . GLU A 1 104 ? 14.687 -2.710 -6.418 1.00 92.62 104 GLU A O 1
ATOM 838 N N . GLU A 1 105 ? 13.025 -1.250 -6.029 1.00 89.06 105 GLU A N 1
ATOM 839 C CA . GLU A 1 105 ? 12.330 -1.444 -7.302 1.00 89.06 105 GLU A CA 1
ATOM 840 C C . GLU A 1 105 ? 13.213 -1.147 -8.519 1.00 89.06 105 GLU A C 1
ATOM 842 O O . GLU A 1 105 ? 13.229 -1.898 -9.496 1.00 89.06 105 GLU A O 1
ATOM 847 N N . ASN A 1 106 ? 14.017 -0.084 -8.443 1.00 85.75 106 ASN A N 1
ATOM 848 C CA . ASN A 1 106 ? 14.902 0.347 -9.532 1.00 85.75 106 ASN A CA 1
ATOM 849 C C . ASN A 1 106 ? 16.313 -0.285 -9.455 1.00 85.75 106 ASN A C 1
ATOM 851 O O . ASN A 1 106 ? 17.223 0.044 -10.222 1.00 85.75 106 ASN A O 1
ATOM 855 N N . VAL A 1 107 ? 16.541 -1.214 -8.523 1.00 91.00 107 VAL A N 1
ATOM 856 C CA . VAL A 1 107 ? 17.844 -1.865 -8.371 1.00 91.00 107 VAL A CA 1
ATOM 857 C C . VAL A 1 107 ? 17.985 -2.966 -9.415 1.00 91.00 107 VAL A C 1
ATOM 859 O O . VAL A 1 107 ? 17.405 -4.040 -9.302 1.00 91.00 107 VAL A O 1
ATOM 862 N N . ARG A 1 108 ? 18.831 -2.726 -10.424 1.00 89.62 108 ARG A N 1
ATOM 863 C CA . ARG A 1 108 ? 19.025 -3.659 -11.548 1.00 89.62 108 ARG A CA 1
ATOM 864 C C . ARG A 1 108 ? 19.467 -5.058 -11.131 1.00 89.62 108 ARG A C 1
ATOM 866 O O . ARG A 1 108 ? 19.260 -5.974 -11.914 1.00 89.62 108 ARG A O 1
ATOM 873 N N . THR A 1 109 ? 20.115 -5.239 -9.983 1.00 92.19 109 THR A N 1
ATOM 874 C CA . THR A 1 109 ? 20.563 -6.561 -9.511 1.00 92.19 109 THR A CA 1
ATOM 875 C C . THR A 1 109 ? 19.436 -7.392 -8.909 1.00 92.19 109 THR A C 1
ATOM 877 O O . THR A 1 109 ? 19.589 -8.606 -8.793 1.00 92.19 109 THR A O 1
ATOM 880 N N . ASN A 1 110 ? 18.315 -6.766 -8.550 1.00 92.00 110 ASN A N 1
ATOM 881 C CA . ASN A 1 110 ? 17.189 -7.454 -7.944 1.00 92.00 110 ASN A CA 1
ATOM 882 C C . ASN A 1 110 ? 16.444 -8.305 -8.976 1.00 92.00 110 ASN A C 1
ATOM 884 O O . ASN A 1 110 ? 16.506 -8.082 -10.191 1.00 92.00 110 ASN A O 1
ATOM 888 N N . LYS A 1 111 ? 15.753 -9.332 -8.478 1.00 91.62 111 LYS A N 1
ATOM 889 C CA . LYS A 1 111 ? 14.857 -10.145 -9.299 1.00 91.62 111 LYS A CA 1
ATOM 890 C C . LYS A 1 111 ? 13.598 -9.338 -9.599 1.00 91.62 111 LYS A C 1
ATOM 892 O O . LYS A 1 111 ? 13.056 -8.698 -8.707 1.00 91.62 111 LYS A O 1
ATOM 897 N N . ILE A 1 112 ? 13.123 -9.424 -10.838 1.00 92.50 112 ILE A N 1
ATOM 898 C CA . ILE A 1 112 ? 11.844 -8.828 -11.257 1.00 92.50 112 ILE A CA 1
ATOM 899 C C . ILE A 1 112 ? 10.672 -9.541 -10.580 1.00 92.50 112 ILE A C 1
ATOM 901 O O . ILE A 1 112 ? 9.693 -8.919 -10.197 1.00 92.50 112 ILE A O 1
ATOM 905 N N . LEU A 1 113 ? 10.771 -10.862 -10.471 1.00 93.12 113 LEU A N 1
ATOM 906 C CA . LEU A 1 113 ? 9.755 -11.729 -9.903 1.00 93.12 113 LEU A CA 1
ATOM 907 C C . LEU A 1 113 ? 10.460 -12.962 -9.351 1.00 93.12 113 LEU A C 1
ATOM 909 O O . LEU A 1 113 ? 11.330 -13.538 -10.014 1.00 93.12 113 LEU A O 1
ATOM 913 N N . GLU A 1 114 ? 10.069 -13.382 -8.157 1.00 91.50 114 GLU A N 1
ATOM 914 C CA . GLU A 1 114 ? 10.345 -14.729 -7.685 1.00 91.50 114 GLU A CA 1
ATOM 915 C C . GLU A 1 114 ? 9.191 -15.628 -8.125 1.00 91.50 114 GLU A C 1
ATOM 917 O O . GLU A 1 114 ? 8.112 -15.609 -7.543 1.00 91.50 114 GLU A O 1
ATOM 922 N N . PHE A 1 115 ? 9.384 -16.331 -9.241 1.00 93.50 115 PHE A N 1
ATOM 923 C CA . PHE A 1 115 ? 8.317 -17.119 -9.843 1.00 93.50 115 PHE A CA 1
ATOM 924 C C . PHE A 1 115 ? 8.045 -18.381 -9.021 1.00 93.50 115 PHE A C 1
ATOM 926 O O . PHE A 1 115 ? 8.959 -19.171 -8.793 1.00 93.50 115 PHE A O 1
ATOM 933 N N . HIS A 1 116 ? 6.776 -18.574 -8.664 1.00 94.06 116 HIS A N 1
ATOM 934 C CA . HIS A 1 116 ? 6.254 -19.754 -7.976 1.00 94.06 116 HIS A CA 1
ATOM 935 C C . HIS A 1 116 ? 5.025 -20.264 -8.722 1.00 94.06 116 HIS A C 1
ATOM 937 O O . HIS A 1 116 ? 4.199 -19.468 -9.185 1.00 94.06 116 HIS A O 1
ATOM 943 N N . HIS A 1 117 ? 4.868 -21.583 -8.827 1.00 94.06 117 HIS A N 1
ATOM 944 C CA . HIS A 1 117 ? 3.623 -22.148 -9.343 1.00 94.06 117 HIS A CA 1
ATOM 945 C C . HIS A 1 117 ? 2.468 -21.910 -8.353 1.00 94.06 117 HIS A C 1
ATOM 947 O O . HIS A 1 117 ? 2.706 -21.802 -7.152 1.00 94.06 117 HIS A O 1
ATOM 953 N N . PRO A 1 118 ? 1.196 -21.886 -8.801 1.00 93.50 118 PRO A N 1
ATOM 954 C CA . PRO A 1 118 ? 0.063 -21.580 -7.920 1.00 93.50 118 PRO A CA 1
ATOM 955 C C . PRO A 1 118 ? -0.018 -22.450 -6.655 1.00 93.50 118 PRO A C 1
ATOM 957 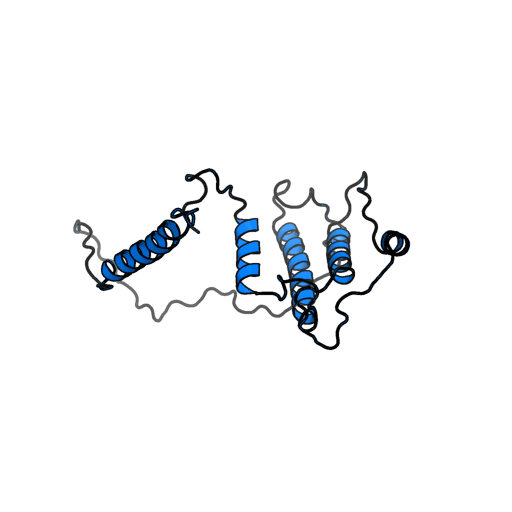O O . PRO A 1 118 ? -0.337 -21.946 -5.584 1.00 93.50 118 PRO A O 1
ATOM 960 N N . ALA A 1 119 ? 0.315 -23.741 -6.760 1.00 93.19 119 ALA A N 1
ATOM 961 C CA . ALA A 1 119 ? 0.324 -24.659 -5.619 1.00 93.19 119 ALA A CA 1
ATOM 962 C C . ALA A 1 119 ? 1.445 -24.356 -4.606 1.00 93.19 119 ALA A C 1
ATOM 964 O O . ALA A 1 119 ? 1.254 -24.546 -3.409 1.00 93.19 119 ALA A O 1
ATOM 965 N N . GLU A 1 120 ? 2.597 -23.874 -5.076 1.00 92.88 120 GLU A N 1
ATOM 966 C CA . GLU A 1 120 ? 3.715 -23.440 -4.227 1.00 92.88 120 GLU A CA 1
ATOM 967 C C . GLU A 1 120 ? 3.388 -22.087 -3.583 1.00 92.88 120 GLU A C 1
ATOM 969 O O . GLU A 1 120 ? 3.606 -21.891 -2.393 1.00 92.88 120 GLU A O 1
ATOM 974 N N . MET A 1 121 ? 2.766 -21.176 -4.338 1.00 93.06 121 MET A N 1
ATOM 975 C CA . MET A 1 121 ? 2.366 -19.857 -3.851 1.00 93.06 121 MET A CA 1
ATOM 976 C C . MET A 1 121 ? 1.366 -19.941 -2.692 1.00 93.06 121 MET A C 1
ATOM 978 O O . MET A 1 121 ? 1.531 -19.219 -1.715 1.00 93.06 121 MET A O 1
ATOM 982 N N . GLN A 1 122 ? 0.399 -20.863 -2.745 1.00 91.44 122 GLN A N 1
ATOM 983 C CA . GLN A 1 122 ? -0.548 -21.108 -1.643 1.00 91.44 122 GLN A CA 1
ATOM 984 C C . GLN A 1 122 ? 0.128 -21.563 -0.340 1.00 91.44 122 GLN A C 1
ATOM 986 O O . GLN A 1 122 ? -0.439 -21.398 0.733 1.00 91.44 122 GLN A O 1
ATOM 991 N N . GLN A 1 123 ? 1.327 -22.147 -0.416 1.00 92.00 123 GLN A N 1
ATOM 992 C CA . GLN A 1 123 ? 2.105 -22.522 0.771 1.00 92.00 123 GLN A CA 1
ATOM 993 C C . GLN A 1 123 ? 2.922 -21.344 1.305 1.00 92.00 123 GLN A C 1
ATOM 995 O O . GLN A 1 123 ? 3.282 -21.316 2.480 1.00 92.00 123 GLN A O 1
ATOM 1000 N N . LEU A 1 124 ? 3.245 -20.387 0.434 1.00 91.38 124 LEU A N 1
ATOM 1001 C CA . LEU A 1 124 ? 4.032 -19.216 0.784 1.00 91.38 124 LEU A CA 1
ATOM 1002 C C . LEU A 1 124 ? 3.166 -18.128 1.400 1.00 91.38 124 LEU A C 1
ATOM 1004 O O . LEU A 1 124 ? 3.609 -17.531 2.373 1.00 91.38 124 LEU A O 1
ATOM 1008 N N . ILE A 1 125 ? 1.971 -17.871 0.865 1.00 92.31 125 ILE A N 1
ATOM 1009 C CA . ILE A 1 125 ? 1.042 -16.849 1.349 1.00 92.31 125 ILE A CA 1
ATOM 1010 C C . ILE A 1 125 ? -0.344 -17.445 1.603 1.00 92.31 125 ILE A C 1
ATOM 1012 O O . ILE A 1 125 ? -0.911 -18.101 0.730 1.00 92.31 125 ILE A O 1
ATOM 1016 N N . ASP A 1 126 ? -0.880 -17.205 2.800 1.00 90.69 126 ASP A N 1
ATOM 1017 C CA . ASP A 1 126 ? -2.252 -17.571 3.133 1.00 90.69 126 ASP A CA 1
ATOM 1018 C C . ASP A 1 126 ? -3.171 -16.414 2.736 1.00 90.69 126 ASP A C 1
ATOM 1020 O O . ASP A 1 126 ? -3.009 -15.288 3.197 1.00 90.69 126 ASP A O 1
ATOM 1024 N N . LEU A 1 127 ? -4.098 -16.687 1.821 1.00 89.88 127 LEU A N 1
ATOM 1025 C CA . LEU A 1 127 ? -5.086 -15.718 1.340 1.00 89.88 127 LEU A CA 1
ATOM 1026 C C . LEU A 1 127 ? -6.489 -16.024 1.882 1.00 89.88 127 LEU A C 1
ATOM 1028 O O . LEU A 1 127 ? -7.471 -15.437 1.422 1.00 89.88 127 LEU A O 1
ATOM 1032 N N . SER A 1 128 ? -6.608 -16.982 2.805 1.00 91.81 128 SER A N 1
ATOM 1033 C CA . SER A 1 128 ? -7.868 -17.265 3.478 1.00 91.81 128 SER A CA 1
ATOM 1034 C C . SER A 1 128 ? -8.255 -16.104 4.402 1.00 91.81 128 SER A C 1
ATOM 1036 O O . SER A 1 128 ? -7.405 -15.403 4.943 1.00 91.81 128 SER A O 1
ATOM 1038 N N . ILE A 1 129 ? -9.558 -15.851 4.540 1.00 91.62 129 ILE A N 1
ATOM 1039 C CA . ILE A 1 129 ? -10.069 -14.786 5.411 1.00 91.62 129 ILE A CA 1
ATOM 1040 C C . ILE A 1 129 ? -10.350 -15.415 6.782 1.00 91.62 129 ILE A C 1
ATOM 1042 O O . ILE A 1 129 ? -11.272 -16.234 6.868 1.00 91.62 129 ILE A O 1
ATOM 1046 N N . PRO A 1 130 ? -9.588 -15.077 7.840 1.00 91.56 130 PRO A N 1
ATOM 1047 C CA . PRO A 1 130 ? -9.784 -15.671 9.157 1.00 91.56 130 PRO A CA 1
ATOM 1048 C C . PRO A 1 130 ? -11.099 -15.202 9.798 1.00 91.56 130 PRO A C 1
ATOM 1050 O O . PRO A 1 130 ? -11.567 -14.087 9.566 1.00 91.56 130 PRO A O 1
ATOM 1053 N N . GLU A 1 131 ? -11.698 -16.049 10.644 1.00 93.12 131 GLU A N 1
ATOM 1054 C CA . GLU A 1 131 ? -12.913 -15.692 11.401 1.00 93.12 131 GLU A CA 1
ATOM 1055 C C . GLU A 1 131 ? -12.630 -14.664 12.509 1.00 93.12 131 GLU A C 1
ATOM 1057 O O . GLU A 1 131 ? -13.485 -13.839 12.839 1.00 93.12 131 GLU A O 1
ATOM 1062 N N . ASN A 1 132 ? -11.428 -14.717 13.087 1.00 92.19 132 ASN A N 1
ATOM 1063 C CA . ASN A 1 132 ? -10.986 -13.818 14.148 1.00 92.19 132 ASN A CA 1
ATOM 1064 C C . ASN A 1 132 ? -10.081 -12.716 13.584 1.00 92.19 132 ASN A C 1
ATOM 1066 O O . ASN A 1 132 ? -9.346 -12.966 12.630 1.00 92.19 132 ASN A O 1
ATOM 1070 N N . PRO A 1 133 ? -10.105 -11.507 14.173 1.00 92.62 133 PRO A N 1
ATOM 1071 C CA . PRO A 1 133 ? -9.205 -10.441 13.766 1.00 92.62 133 PRO A CA 1
ATOM 1072 C C . PRO A 1 133 ? -7.758 -10.803 14.103 1.00 92.62 133 PRO A C 1
ATOM 1074 O O . PRO A 1 133 ? -7.478 -11.345 15.173 1.00 92.62 133 PRO A O 1
ATOM 1077 N N . GLU A 1 134 ? -6.853 -10.432 13.211 1.00 93.38 134 GLU A N 1
ATOM 1078 C CA . GLU A 1 134 ? -5.416 -10.530 13.433 1.00 93.38 134 GLU A CA 1
ATOM 1079 C C . GLU A 1 134 ? -4.839 -9.213 13.950 1.00 93.38 134 GLU A C 1
ATOM 1081 O O . GLU A 1 134 ? -5.469 -8.148 13.869 1.00 93.38 134 GLU A O 1
ATOM 1086 N N . ASP A 1 135 ? -3.634 -9.298 14.508 1.00 94.81 135 ASP A N 1
ATOM 1087 C CA . ASP A 1 135 ? -2.909 -8.136 14.993 1.00 94.81 135 ASP A CA 1
ATOM 1088 C C . ASP A 1 135 ? -2.373 -7.271 13.840 1.00 94.81 135 ASP A C 1
ATOM 1090 O O . ASP A 1 135 ? -2.092 -7.732 12.729 1.00 94.81 135 ASP A O 1
ATOM 1094 N N . LEU A 1 136 ? -2.215 -5.975 14.107 1.00 95.19 136 LEU A N 1
ATOM 1095 C CA . LEU A 1 136 ? -1.764 -5.020 13.097 1.00 95.19 136 LEU A CA 1
ATOM 1096 C C . LEU A 1 136 ? -0.316 -5.268 12.656 1.00 95.19 136 LEU A C 1
ATOM 1098 O O . LEU A 1 136 ? 0.038 -4.923 11.528 1.00 95.19 136 LEU A O 1
ATOM 1102 N N . GLN A 1 137 ? 0.529 -5.865 13.504 1.00 95.44 137 GLN A N 1
ATOM 1103 C CA . GLN A 1 137 ? 1.899 -6.207 13.117 1.00 95.44 137 GLN A CA 1
ATOM 1104 C C . GLN A 1 137 ? 1.919 -7.357 12.102 1.00 95.44 137 GLN A C 1
ATOM 1106 O O . GLN A 1 137 ? 2.713 -7.318 11.160 1.00 95.44 137 GLN A O 1
ATOM 1111 N N . HIS A 1 138 ? 1.053 -8.355 12.267 1.00 94.12 138 HIS A N 1
ATOM 1112 C CA . HIS A 1 138 ? 0.864 -9.428 11.299 1.00 94.12 138 HIS A CA 1
ATOM 1113 C C . HIS A 1 138 ? 0.418 -8.867 9.949 1.00 94.12 138 HIS A C 1
ATOM 1115 O O . HIS A 1 138 ? 1.044 -9.157 8.931 1.00 94.12 138 HIS A O 1
ATOM 1121 N N . LEU A 1 139 ? -0.567 -7.963 9.947 1.00 94.50 139 LEU A N 1
ATOM 1122 C CA . LEU A 1 139 ? -1.047 -7.326 8.721 1.00 94.50 139 LEU A CA 1
ATOM 1123 C C . LEU A 1 139 ? 0.068 -6.581 7.966 1.00 94.50 139 LEU A C 1
ATOM 1125 O O . LEU A 1 139 ? 0.189 -6.715 6.750 1.00 94.50 139 LEU A O 1
ATOM 1129 N N . VAL A 1 140 ? 0.926 -5.832 8.671 1.00 96.06 140 VAL A N 1
ATOM 1130 C CA . VAL A 1 140 ? 2.081 -5.151 8.052 1.00 96.06 140 VAL A CA 1
ATOM 1131 C C . VAL A 1 140 ? 3.062 -6.155 7.429 1.00 96.06 140 VAL A C 1
ATOM 1133 O O . VAL A 1 140 ? 3.550 -5.922 6.321 1.00 96.06 140 VAL A O 1
ATOM 1136 N N . LYS A 1 141 ? 3.329 -7.283 8.099 1.00 95.12 141 LYS A N 1
ATOM 1137 C CA . LYS A 1 141 ? 4.212 -8.342 7.576 1.00 95.12 141 LYS A CA 1
ATOM 1138 C C . LYS A 1 141 ? 3.629 -9.013 6.335 1.00 95.12 141 LYS A C 1
ATOM 1140 O O . LYS A 1 141 ? 4.363 -9.273 5.382 1.00 95.12 141 LYS A O 1
ATOM 1145 N N . GLU A 1 142 ? 2.325 -9.269 6.312 1.00 94.88 142 GLU A N 1
ATOM 1146 C CA . GLU A 1 142 ? 1.677 -9.833 5.127 1.00 94.88 142 GLU A CA 1
ATOM 1147 C C . GLU A 1 142 ? 1.673 -8.828 3.960 1.00 94.88 142 GLU A C 1
ATOM 1149 O O . GLU A 1 142 ? 1.942 -9.228 2.829 1.00 94.88 142 GLU A O 1
ATOM 1154 N N . CYS A 1 143 ? 1.526 -7.517 4.205 1.00 95.62 143 CYS A N 1
ATOM 1155 C CA . CYS A 1 143 ? 1.720 -6.492 3.166 1.00 95.62 143 CYS A CA 1
ATOM 1156 C C . CYS A 1 143 ? 3.125 -6.553 2.536 1.00 95.62 143 CYS A C 1
ATOM 1158 O O . CYS A 1 143 ? 3.260 -6.540 1.311 1.00 95.62 143 CYS A O 1
ATOM 1160 N N . GLU A 1 144 ? 4.178 -6.651 3.353 1.00 95.19 144 GLU A N 1
ATOM 1161 C CA . GLU A 1 144 ? 5.560 -6.793 2.868 1.00 95.19 144 GLU A CA 1
ATOM 1162 C C . GLU A 1 144 ? 5.726 -8.054 2.009 1.00 95.19 144 GLU A C 1
ATOM 1164 O O . GLU A 1 144 ? 6.340 -8.040 0.939 1.00 95.19 144 GLU A O 1
ATOM 1169 N N . LYS A 1 145 ? 5.132 -9.156 2.455 1.00 94.94 145 LYS A N 1
ATOM 1170 C CA . LYS A 1 145 ? 5.192 -10.451 1.785 1.00 94.94 145 LYS A CA 1
ATOM 1171 C C . LYS A 1 145 ? 4.457 -10.457 0.445 1.00 94.94 145 LYS A C 1
ATOM 1173 O O . LYS A 1 145 ? 4.994 -11.008 -0.517 1.00 94.94 145 LYS A O 1
ATOM 1178 N N . VAL A 1 146 ? 3.286 -9.818 0.360 1.00 95.00 146 VAL A N 1
ATOM 1179 C CA . VAL A 1 146 ? 2.551 -9.607 -0.899 1.00 95.00 146 VAL A CA 1
ATOM 1180 C C . VAL A 1 146 ? 3.431 -8.860 -1.899 1.00 95.00 146 VAL A C 1
ATOM 1182 O O . VAL A 1 146 ? 3.589 -9.311 -3.033 1.00 95.00 146 VAL A O 1
ATOM 1185 N N . LEU A 1 147 ? 4.063 -7.762 -1.476 1.00 94.88 147 LEU A N 1
ATOM 1186 C CA . LEU A 1 147 ? 4.947 -6.976 -2.341 1.00 94.88 147 LEU A CA 1
ATOM 1187 C C . LEU A 1 147 ? 6.182 -7.769 -2.784 1.00 94.88 147 LEU A C 1
ATOM 1189 O O . LEU A 1 147 ? 6.589 -7.683 -3.940 1.00 94.88 147 LEU A O 1
ATOM 1193 N N . ARG A 1 148 ? 6.762 -8.581 -1.893 1.00 93.50 148 ARG A N 1
ATOM 1194 C CA . ARG A 1 148 ? 7.934 -9.416 -2.197 1.00 93.50 148 ARG A CA 1
ATOM 1195 C C . ARG A 1 148 ? 7.640 -10.505 -3.229 1.00 93.50 148 ARG A C 1
ATOM 1197 O O . ARG A 1 148 ? 8.490 -10.783 -4.071 1.00 93.50 148 ARG A O 1
ATOM 1204 N N . LEU A 1 149 ? 6.479 -11.152 -3.126 1.00 94.19 149 LEU A N 1
ATOM 1205 C CA . LEU A 1 149 ? 6.056 -12.220 -4.042 1.00 94.19 149 LEU A CA 1
ATOM 1206 C C . LEU A 1 149 ? 5.460 -11.672 -5.349 1.00 94.19 149 LEU A C 1
ATOM 1208 O O . LEU A 1 149 ? 5.333 -12.412 -6.326 1.00 94.19 149 LEU A O 1
ATOM 1212 N N . GLY A 1 150 ? 5.096 -10.389 -5.368 1.00 93.25 150 GLY A N 1
ATOM 1213 C CA . GLY A 1 150 ? 4.582 -9.690 -6.534 1.00 93.25 150 GLY A CA 1
ATOM 1214 C C . GLY A 1 150 ? 5.616 -9.478 -7.643 1.00 93.25 150 GLY A C 1
ATOM 1215 O O . GLY A 1 150 ? 6.822 -9.676 -7.488 1.00 93.25 150 GLY A O 1
ATOM 1216 N N . VAL A 1 151 ? 5.116 -9.056 -8.805 1.00 93.75 151 VAL A N 1
ATOM 1217 C CA . VAL A 1 151 ? 5.956 -8.649 -9.936 1.00 93.75 151 VAL A CA 1
ATOM 1218 C C . VAL A 1 151 ? 6.393 -7.202 -9.739 1.00 93.75 151 VAL A C 1
ATOM 1220 O O . VAL A 1 151 ? 5.553 -6.318 -9.591 1.00 93.75 151 VAL A O 1
ATOM 1223 N N . ARG A 1 152 ? 7.695 -6.950 -9.853 1.00 93.81 152 ARG A N 1
ATOM 1224 C CA . ARG A 1 152 ? 8.277 -5.606 -9.852 1.00 93.81 152 ARG A CA 1
ATOM 1225 C C . ARG A 1 152 ? 8.106 -4.924 -11.203 1.00 93.81 152 ARG A C 1
ATOM 1227 O O . ARG A 1 152 ? 8.982 -4.987 -12.073 1.00 93.81 152 ARG A O 1
ATOM 1234 N N . THR A 1 153 ? 6.950 -4.307 -11.409 1.00 92.50 153 THR A N 1
ATOM 1235 C CA . THR A 1 153 ? 6.588 -3.625 -12.662 1.00 92.50 153 THR A CA 1
ATOM 1236 C C . THR A 1 153 ? 7.382 -2.337 -12.896 1.00 92.50 153 THR A C 1
ATOM 1238 O O . THR A 1 153 ? 7.532 -1.905 -14.042 1.00 92.50 153 THR A O 1
ATOM 1241 N N . GLY A 1 154 ? 7.942 -1.747 -11.835 1.00 90.88 154 GLY A N 1
ATOM 1242 C CA . GLY A 1 154 ? 8.817 -0.580 -11.907 1.00 90.88 154 GLY A CA 1
ATOM 1243 C C . GLY A 1 154 ? 10.264 -0.909 -12.282 1.00 90.88 154 GLY A C 1
ATOM 1244 O O . GLY A 1 154 ? 11.068 -0.001 -12.500 1.00 90.88 154 GLY A O 1
ATOM 1245 N N . HIS A 1 155 ? 10.620 -2.194 -12.363 1.00 93.06 155 HIS A N 1
ATOM 1246 C CA . HIS A 1 155 ? 11.999 -2.608 -12.577 1.00 93.06 155 HIS A CA 1
ATOM 1247 C C . HIS A 1 155 ? 12.496 -2.268 -14.002 1.00 93.06 155 HIS A C 1
ATOM 1249 O O . HIS A 1 155 ? 11.828 -2.609 -14.979 1.00 93.06 155 HIS A O 1
ATOM 1255 N N . PRO A 1 156 ? 13.723 -1.727 -14.190 1.00 89.69 156 PRO A N 1
ATOM 1256 C CA . PRO A 1 156 ? 14.228 -1.270 -15.498 1.00 89.69 156 PRO A CA 1
ATOM 1257 C C . PRO A 1 156 ? 14.334 -2.334 -16.594 1.00 89.69 156 PRO A C 1
ATOM 1259 O O . PRO A 1 156 ? 14.602 -2.014 -17.748 1.00 89.69 156 PRO A O 1
ATOM 1262 N N . ARG A 1 157 ? 14.239 -3.610 -16.215 1.00 90.31 157 ARG A N 1
ATOM 1263 C CA . ARG A 1 157 ? 14.300 -4.763 -17.127 1.00 90.31 157 ARG A CA 1
ATOM 1264 C C . ARG A 1 157 ? 12.947 -5.469 -17.289 1.00 90.31 157 ARG A C 1
ATOM 1266 O O . ARG A 1 157 ? 12.911 -6.583 -17.801 1.00 90.31 157 ARG A O 1
ATOM 1273 N N . PHE A 1 158 ? 11.859 -4.863 -16.815 1.00 91.12 158 PHE A N 1
ATOM 1274 C CA . PHE A 1 158 ? 10.501 -5.365 -16.993 1.00 91.12 158 PHE A CA 1
ATOM 1275 C C . PHE A 1 158 ? 9.902 -4.803 -18.291 1.00 91.12 158 PHE A C 1
ATOM 1277 O O . PHE A 1 158 ? 9.621 -3.615 -18.386 1.00 91.12 158 PHE A O 1
ATOM 1284 N N . PHE A 1 159 ? 9.710 -5.667 -19.293 1.00 88.25 159 PHE A N 1
ATOM 1285 C CA . PHE A 1 159 ? 9.215 -5.292 -20.632 1.00 88.25 159 PHE A CA 1
ATOM 1286 C C . PHE A 1 159 ? 7.974 -6.088 -21.055 1.00 88.25 159 PHE A C 1
ATOM 1288 O O . PHE A 1 159 ? 7.681 -6.218 -22.239 1.00 88.25 159 PHE A O 1
ATOM 1295 N N . ASN A 1 160 ? 7.270 -6.688 -20.094 1.00 86.62 160 ASN A N 1
ATOM 1296 C CA . ASN A 1 160 ? 6.154 -7.584 -20.393 1.00 86.62 160 ASN A CA 1
ATOM 1297 C C . ASN A 1 160 ? 4.877 -6.835 -20.815 1.00 86.62 160 ASN A C 1
ATOM 1299 O O . ASN A 1 160 ? 4.008 -7.415 -21.457 1.00 86.62 160 ASN A O 1
ATOM 1303 N N . GLN A 1 161 ? 4.738 -5.565 -20.430 1.00 86.62 161 GLN A N 1
ATOM 1304 C CA . GLN A 1 161 ? 3.540 -4.759 -20.665 1.00 86.62 161 GLN A CA 1
ATOM 1305 C C . GLN A 1 161 ? 3.903 -3.371 -21.200 1.00 86.62 161 GLN A C 1
ATOM 1307 O O . GLN A 1 161 ? 5.029 -2.909 -21.029 1.00 86.62 161 GLN A O 1
ATOM 1312 N N . ILE A 1 162 ? 2.923 -2.704 -21.819 1.00 82.50 162 ILE A N 1
ATOM 1313 C CA . ILE A 1 162 ? 3.031 -1.306 -22.275 1.00 82.50 162 ILE A CA 1
ATOM 1314 C C . ILE A 1 162 ? 3.030 -0.301 -21.114 1.00 82.50 162 ILE A C 1
ATOM 1316 O O . ILE A 1 162 ? 3.543 0.804 -21.254 1.00 82.50 162 ILE A O 1
ATOM 1320 N N . SER A 1 163 ? 2.464 -0.697 -19.972 1.00 79.69 163 SER A N 1
ATOM 1321 C CA . SER A 1 163 ? 2.503 0.049 -18.719 1.00 79.69 163 SER A CA 1
ATOM 1322 C C . SER A 1 163 ? 3.634 -0.518 -17.867 1.00 79.69 163 SER A C 1
ATOM 1324 O O . SER A 1 163 ? 3.548 -1.638 -17.363 1.00 79.69 163 SER A O 1
ATOM 1326 N N . CYS A 1 164 ? 4.720 0.236 -17.750 1.00 82.94 164 CYS A N 1
ATOM 1327 C CA . CYS A 1 164 ? 5.900 -0.141 -16.981 1.00 82.94 164 CYS A CA 1
ATOM 1328 C C . CYS A 1 164 ? 6.529 1.092 -16.330 1.00 82.94 164 CYS A C 1
ATOM 1330 O O . CYS A 1 164 ? 6.322 2.217 -16.787 1.00 82.94 164 CYS A O 1
ATOM 1332 N N . GLY A 1 165 ? 7.361 0.863 -15.317 1.00 87.44 165 GLY A N 1
ATOM 1333 C CA . GLY A 1 165 ? 7.975 1.940 -14.550 1.00 87.44 165 GLY A CA 1
ATOM 1334 C C . GLY A 1 165 ? 7.120 2.361 -13.356 1.00 87.44 165 GLY A C 1
ATOM 1335 O O . GLY A 1 165 ? 5.980 1.933 -13.193 1.00 87.44 165 GLY A O 1
ATOM 1336 N N . LEU A 1 166 ? 7.719 3.179 -12.497 1.00 91.19 166 LEU A N 1
ATOM 1337 C CA . LEU A 1 166 ? 7.105 3.703 -11.284 1.00 91.19 166 LEU A CA 1
ATOM 1338 C C . LEU A 1 166 ? 7.360 5.213 -11.233 1.00 91.19 166 LEU A C 1
ATOM 1340 O O . LEU A 1 166 ? 8.490 5.634 -10.979 1.00 91.19 166 LEU A O 1
ATOM 1344 N N . ASP A 1 167 ? 6.328 6.015 -11.505 1.00 92.25 167 ASP A N 1
ATOM 1345 C CA . ASP A 1 167 ? 6.388 7.473 -11.362 1.00 92.25 167 ASP A CA 1
ATOM 1346 C C . ASP A 1 167 ? 5.976 7.895 -9.946 1.00 92.25 167 ASP A C 1
ATOM 1348 O O . ASP A 1 167 ? 4.837 7.700 -9.519 1.00 92.25 167 ASP A O 1
ATOM 1352 N N . LEU A 1 168 ? 6.915 8.493 -9.213 1.00 93.38 168 LEU A N 1
ATOM 1353 C CA . LEU A 1 168 ? 6.721 8.843 -7.805 1.00 93.38 168 LEU A CA 1
ATOM 1354 C C . LEU A 1 168 ? 5.722 9.988 -7.615 1.00 93.38 168 LEU A C 1
ATOM 1356 O O . LEU A 1 168 ? 5.068 10.047 -6.575 1.00 93.38 168 LEU A O 1
ATOM 1360 N N . VAL A 1 169 ? 5.597 10.889 -8.596 1.00 94.75 169 VAL A N 1
ATOM 1361 C CA . VAL A 1 169 ? 4.640 12.002 -8.523 1.00 94.75 169 VAL A CA 1
ATOM 1362 C C . VAL A 1 169 ? 3.218 11.473 -8.681 1.00 94.75 169 VAL A C 1
ATOM 1364 O O . VAL A 1 169 ? 2.365 11.773 -7.847 1.00 94.75 169 VAL A O 1
ATOM 1367 N N . SER A 1 170 ? 2.980 10.628 -9.686 1.00 93.81 170 SER A N 1
ATOM 1368 C CA . SER A 1 170 ? 1.688 9.961 -9.878 1.00 93.81 170 SER A CA 1
ATOM 1369 C C . SER A 1 170 ? 1.306 9.101 -8.672 1.00 93.81 170 SER A C 1
ATOM 1371 O O . SER A 1 170 ? 0.192 9.220 -8.172 1.00 93.81 170 SER A O 1
ATOM 1373 N N . MET A 1 171 ? 2.245 8.324 -8.122 1.00 94.38 171 MET A N 1
ATOM 1374 C CA . MET A 1 171 ? 2.007 7.512 -6.922 1.00 94.38 171 MET A CA 1
ATOM 1375 C C . MET A 1 171 ? 1.631 8.368 -5.698 1.00 94.38 171 MET A C 1
ATOM 1377 O O . MET A 1 171 ? 0.719 8.021 -4.950 1.00 94.38 171 MET A O 1
ATOM 1381 N N . ALA A 1 172 ? 2.291 9.513 -5.493 1.00 94.94 172 ALA A N 1
ATOM 1382 C CA . ALA A 1 172 ? 1.907 10.442 -4.429 1.00 94.94 172 ALA A CA 1
ATOM 1383 C C . ALA A 1 172 ? 0.489 11.004 -4.648 1.00 94.94 172 ALA A C 1
ATOM 1385 O O . ALA A 1 172 ? -0.268 11.161 -3.688 1.00 94.94 172 ALA A O 1
ATOM 1386 N N . GLY A 1 173 ? 0.113 11.259 -5.906 1.00 94.81 173 GLY A N 1
ATOM 1387 C CA . GLY A 1 173 ? -1.250 11.622 -6.292 1.00 94.81 173 GLY A CA 1
ATOM 1388 C C . GLY A 1 173 ? -2.274 10.528 -5.972 1.00 94.81 173 GLY A C 1
ATOM 1389 O O . GLY A 1 173 ? -3.353 10.836 -5.468 1.00 94.81 173 GLY A O 1
ATOM 1390 N N . GLU A 1 174 ? -1.935 9.255 -6.181 1.00 93.62 174 GLU A N 1
ATOM 1391 C CA . GLU A 1 174 ? -2.790 8.120 -5.806 1.00 93.62 174 GLU A CA 1
ATOM 1392 C C . GLU A 1 174 ? -2.998 8.040 -4.291 1.00 93.62 174 GLU A C 1
ATOM 1394 O O . GLU A 1 174 ? -4.130 7.888 -3.834 1.00 93.62 174 GLU A O 1
ATOM 1399 N N . TRP A 1 175 ? -1.939 8.215 -3.494 1.00 94.12 175 TRP A N 1
ATOM 1400 C CA . TRP A 1 175 ? -2.047 8.235 -2.030 1.00 94.12 175 TRP A CA 1
ATOM 1401 C C . TRP A 1 175 ? -2.912 9.399 -1.540 1.00 94.12 175 TRP A C 1
ATOM 1403 O O . TRP A 1 175 ? -3.750 9.225 -0.650 1.00 94.12 175 TRP A O 1
ATOM 1413 N N . LEU A 1 176 ? -2.744 10.580 -2.141 1.00 93.69 176 LEU A N 1
ATOM 1414 C CA . LEU A 1 176 ? -3.557 11.756 -1.840 1.00 93.69 176 LEU A CA 1
ATOM 1415 C C . LEU A 1 176 ? -5.030 11.513 -2.191 1.00 93.69 176 LEU A C 1
ATOM 1417 O O . LEU A 1 176 ? -5.910 11.779 -1.374 1.00 93.69 176 LEU A O 1
ATOM 1421 N N . THR A 1 177 ? -5.292 10.959 -3.374 1.00 93.00 177 THR A N 1
ATOM 1422 C CA . THR A 1 177 ? -6.645 10.653 -3.860 1.00 93.00 177 THR A CA 1
ATOM 1423 C C . THR A 1 177 ? -7.328 9.617 -2.967 1.00 93.00 177 THR A C 1
ATOM 1425 O O . THR A 1 177 ? -8.474 9.812 -2.564 1.00 93.00 177 THR A O 1
ATOM 1428 N N . ALA A 1 178 ? -6.615 8.553 -2.584 1.00 93.06 178 ALA A N 1
ATOM 1429 C CA . ALA A 1 178 ? -7.120 7.536 -1.664 1.00 93.06 178 ALA A CA 1
ATOM 1430 C C . ALA A 1 178 ? -7.413 8.108 -0.267 1.00 93.06 178 ALA A C 1
ATOM 1432 O O . ALA A 1 178 ? -8.393 7.717 0.361 1.00 93.06 178 ALA A O 1
ATOM 1433 N N . THR A 1 179 ? -6.605 9.064 0.201 1.00 92.19 179 THR A N 1
ATOM 1434 C CA . THR A 1 179 ? -6.835 9.756 1.481 1.00 92.19 179 THR A CA 1
ATOM 1435 C C . THR A 1 179 ? -8.055 10.676 1.420 1.00 92.19 179 THR A C 1
ATOM 1437 O O . THR A 1 179 ? -8.809 10.755 2.387 1.00 92.19 179 THR A O 1
ATOM 1440 N N . ALA A 1 180 ? -8.270 11.363 0.293 1.00 91.69 180 ALA A N 1
ATOM 1441 C CA . ALA A 1 180 ? -9.445 12.209 0.092 1.00 91.69 180 ALA A CA 1
ATOM 1442 C C . ALA A 1 180 ? -10.745 11.387 0.027 1.00 91.69 180 ALA A C 1
ATOM 1444 O O . ALA A 1 180 ? -11.772 11.852 0.514 1.00 91.69 180 ALA A O 1
ATOM 1445 N N . ASN A 1 181 ? -10.693 10.172 -0.541 1.00 89.62 181 ASN A N 1
ATOM 1446 C CA . ASN A 1 181 ? -11.803 9.211 -0.612 1.00 89.62 181 ASN A CA 1
ATOM 1447 C C . ASN A 1 181 ? -13.137 9.843 -1.076 1.00 89.62 181 ASN A C 1
ATOM 1449 O O . ASN A 1 181 ? -14.202 9.584 -0.511 1.00 89.62 181 ASN A O 1
ATOM 1453 N N . THR A 1 182 ? -13.076 10.716 -2.086 1.00 86.38 182 THR A N 1
ATOM 1454 C CA . THR A 1 182 ? -14.244 11.392 -2.666 1.00 86.38 182 THR A CA 1
ATOM 1455 C C . THR A 1 182 ? -14.724 10.675 -3.927 1.00 86.38 182 THR A C 1
ATOM 1457 O O . THR A 1 182 ? -13.969 9.975 -4.603 1.00 86.38 182 THR A O 1
ATOM 1460 N N . ASN A 1 183 ? -16.004 10.841 -4.262 1.00 78.25 183 ASN A N 1
ATOM 1461 C CA . ASN A 1 183 ? -16.572 10.303 -5.494 1.00 78.25 183 ASN A CA 1
ATOM 1462 C C . ASN A 1 183 ? -16.615 11.388 -6.582 1.00 78.25 183 ASN A C 1
ATOM 1464 O O . ASN A 1 183 ? -17.140 12.478 -6.365 1.00 78.25 183 ASN A O 1
ATOM 1468 N N . MET A 1 184 ? -16.127 11.063 -7.781 1.00 73.62 184 MET A N 1
ATOM 1469 C CA . MET A 1 184 ? -16.117 11.960 -8.943 1.00 73.62 184 MET A CA 1
ATOM 1470 C C . MET A 1 184 ? -17.530 12.342 -9.432 1.00 73.62 184 MET A C 1
ATOM 1472 O O . MET A 1 184 ? -17.694 13.329 -10.145 1.00 73.62 184 MET A O 1
ATOM 1476 N N . SER A 1 185 ? -18.573 11.593 -9.048 1.00 59.06 185 SER A N 1
ATOM 1477 C CA . SER A 1 185 ? -19.941 11.800 -9.545 1.00 59.06 185 SER A CA 1
ATOM 1478 C C . SER A 1 185 ? -20.673 13.014 -8.961 1.00 59.06 185 SER A C 1
ATOM 1480 O O . SER A 1 185 ? -21.746 13.364 -9.451 1.00 59.06 185 SER A O 1
ATOM 1482 N N . VAL A 1 186 ? -20.155 13.641 -7.902 1.00 48.19 186 VAL A N 1
ATOM 1483 C CA . VAL A 1 186 ? -20.848 14.719 -7.182 1.00 48.19 186 VAL A CA 1
ATOM 1484 C C . VAL A 1 186 ? -19.965 15.956 -7.062 1.00 48.19 186 VAL A C 1
ATOM 1486 O O . VAL A 1 186 ? -19.059 16.037 -6.242 1.00 48.19 186 VAL A O 1
ATOM 1489 N N . PHE A 1 187 ? -20.299 16.973 -7.862 1.00 58.03 187 PHE A N 1
ATOM 1490 C CA . PHE A 1 187 ? -19.629 18.282 -7.920 1.00 58.03 187 PHE A CA 1
ATOM 1491 C C . PHE A 1 187 ? -19.493 18.991 -6.556 1.00 58.03 187 PHE A C 1
ATOM 1493 O O . PHE A 1 187 ? -18.651 19.872 -6.386 1.00 58.03 187 PHE A O 1
ATOM 1500 N N . ASN A 1 188 ? -20.317 18.623 -5.571 1.00 60.50 188 ASN A N 1
ATOM 1501 C CA . ASN A 1 188 ? -20.320 19.255 -4.254 1.00 60.50 188 ASN A CA 1
ATOM 1502 C C . ASN A 1 188 ? -19.272 18.688 -3.282 1.00 60.50 188 ASN A C 1
ATOM 1504 O O . ASN A 1 188 ? -18.877 19.419 -2.378 1.00 60.50 188 ASN A O 1
ATOM 1508 N N . ASP A 1 189 ? -18.777 17.464 -3.491 1.00 58.25 189 ASP A N 1
ATOM 1509 C CA . ASP A 1 189 ? -17.876 16.790 -2.538 1.00 58.25 189 ASP A CA 1
ATOM 1510 C C . ASP A 1 189 ? -16.380 17.015 -2.848 1.00 58.25 189 ASP A C 1
ATOM 1512 O O . ASP A 1 189 ? -15.519 16.557 -2.104 1.00 58.25 189 ASP A O 1
ATOM 1516 N N . GLY A 1 190 ? -16.050 17.735 -3.932 1.00 53.56 190 GLY A N 1
ATOM 1517 C CA . GLY A 1 190 ? -14.685 17.827 -4.476 1.00 53.56 190 GLY A CA 1
ATOM 1518 C C . GLY A 1 190 ? -14.112 19.234 -4.684 1.00 53.56 190 GLY A C 1
ATOM 1519 O O . GLY A 1 190 ? -13.176 19.388 -5.464 1.00 53.56 190 GLY A O 1
ATOM 1520 N N . ARG A 1 19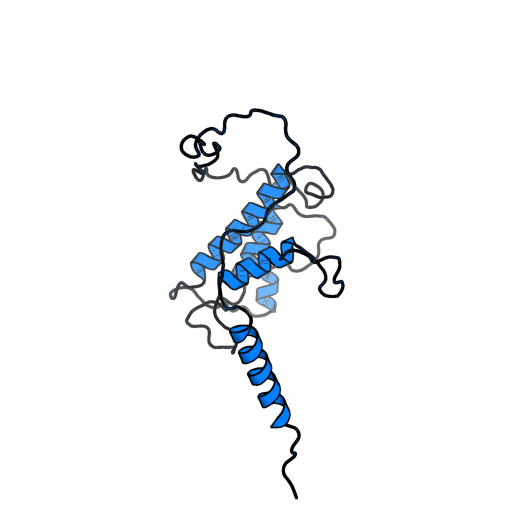1 ? -14.641 20.291 -4.051 1.00 46.97 191 ARG A N 1
ATOM 1521 C CA . ARG A 1 191 ? -14.051 21.635 -4.217 1.00 46.97 191 ARG A CA 1
ATOM 1522 C C . ARG A 1 191 ? -12.752 21.776 -3.412 1.00 46.97 191 ARG A C 1
ATOM 1524 O O . ARG A 1 191 ? -12.805 22.221 -2.268 1.00 46.97 191 ARG A O 1
ATOM 1531 N N . GLY A 1 192 ? -11.603 21.465 -4.017 1.00 53.03 192 GLY A N 1
ATOM 1532 C CA . GLY A 1 192 ? -10.304 21.908 -3.488 1.00 53.03 192 GLY A CA 1
ATOM 1533 C C . GLY A 1 192 ? -9.057 21.057 -3.751 1.00 53.03 192 GLY A C 1
ATOM 1534 O O . GLY A 1 192 ? -8.066 21.307 -3.069 1.00 53.03 192 GLY A O 1
ATOM 1535 N N . ILE A 1 193 ? -9.076 20.095 -4.679 1.00 45.78 193 ILE A N 1
ATOM 1536 C CA . ILE A 1 193 ? -7.846 19.487 -5.229 1.00 45.78 193 ILE A CA 1
ATOM 1537 C C . ILE A 1 193 ? -7.512 20.086 -6.589 1.00 45.78 193 ILE A C 1
ATOM 1539 O O . ILE A 1 193 ? -8.467 20.337 -7.358 1.00 45.78 193 ILE A O 1
#

pLDDT: mean 71.78, std 26.0, range [29.08, 97.06]

Sequence (193 aa):
MPLNQAISHQCDVLDELDENLWQSNGRWDLCGGRLPYNDSGCEQKTPLSRRRPPPYASGHAERMAEDDLSKLIAKEILPQTDNWPGTEKFLRSVVEVLLNYIREENVRTNKILEFHHPAEMQQLIDLSIPENPEDLQHLVKECEKVLRLGVRTGHPRFFNQISCGLDLVSMAGEWLTATANTNMSVFNDGRGI

Radius of gyration: 26.88 Å; chains: 1; bounding box: 41×78×73 Å